Protein AF-A0A3P7FFH8-F1 (afdb_monomer_lite)

Sequence (186 aa):
MMKLKCFRFTYFDLLVVFVIFDLEISLLLNMPTQGLMYWSFIGLLIRVKFLEPYYKVIPLDCYNFLVTNHGIIMIFFFLMPILIGGFVVSMYLGAGIGWTFYPPLSSSLFSESIGVDFLMFSLHLAGASRIFMTNIFSRTSIVLWSYLFTSILLLVTLPVLAAAITMLLFDNKFSSAFFDPLGGGD

Radius of gyration: 20.77 Å; chains: 1; bounding box: 43×62×58 Å

pLDDT: mean 73.49, std 16.93, range [35.59, 92.25]

Organism: Hydatigena taeniaeformis (NCBI:txid6205)

Foldseek 3Di:
DDDDDDDDPDPVVVVVLVVVVVVVVVCVVPPPVVVVVVLVVLVVVLVVCVVDVPDCPDDPQVNLQSQQLSVQCVPCCVVPVPQPVLLVVLSVQGQSQHPPPDQVCNACVNTVTPSSVSVLVSLLVSLPNDDDDDDDPPDPDVVSVVVVVVSVVSVVVSVVSNVVSVVSVCVRPVVDPQCPVVNPHD

Secondary structure (DSSP, 8-state):
----------HHHHHHHHHHHHHHHHHHHHSHHHHHHHHHHHHHHHHHHHH-TTS-SS-HHHHHHHHHHHHHHHHHHHH-----THHHHHHHH---STTTT-HHHHSTTT---HHHHHHHHHHHHHTT--------TT---HHHHHHHHHHHHHHHHHHHHHHHHHHHHHHHHS---SS-GGGT--

InterPro domains:
  IPR000883 Cytochrome c oxidase subunit I [PF00115] (90-183)
  IPR000883 Cytochrome c oxidase subunit I [PTHR10422] (89-186)
  IPR023616 Cytochrome c oxidase-like, subunit I domain [PS50855] (43-186)
  IPR036927 Cytochrome c oxidase-like, subunit I superfamily [G3DSA:1.20.210.10] (34-186)
  IPR036927 Cytochrome c oxidase-like, subunit I superfamily [SSF81442] (38-186)

Structure (mmCIF, N/CA/C/O backbone):
data_AF-A0A3P7FFH8-F1
#
_entry.id   AF-A0A3P7FFH8-F1
#
loop_
_atom_site.group_PDB
_atom_site.id
_atom_site.type_symbol
_atom_site.label_atom_id
_atom_site.label_alt_id
_atom_site.label_comp_id
_atom_site.label_asym_id
_atom_site.label_entity_id
_atom_site.label_seq_id
_atom_site.pdbx_PDB_ins_code
_atom_site.Cartn_x
_atom_site.Cartn_y
_atom_site.Cartn_z
_atom_site.occupancy
_atom_site.B_iso_or_equiv
_atom_site.auth_seq_id
_atom_site.auth_comp_id
_atom_site.auth_asym_id
_atom_site.auth_atom_id
_atom_site.pdbx_PDB_model_num
ATOM 1 N N . MET A 1 1 ? 2.418 -40.537 36.458 1.00 37.38 1 MET A N 1
ATOM 2 C CA . MET A 1 1 ? 2.644 -39.224 37.100 1.00 37.38 1 MET A CA 1
ATOM 3 C C . MET A 1 1 ? 3.587 -38.411 36.213 1.00 37.38 1 MET A C 1
ATOM 5 O O . MET A 1 1 ? 4.791 -38.512 36.358 1.00 37.38 1 MET A O 1
ATOM 9 N N . MET A 1 2 ? 3.048 -37.672 35.239 1.00 36.00 2 MET A N 1
ATOM 10 C CA . MET A 1 2 ? 3.797 -36.741 34.380 1.00 36.00 2 MET A CA 1
ATOM 11 C C . MET A 1 2 ? 2.860 -35.570 34.064 1.00 36.00 2 MET A C 1
ATOM 13 O O . MET A 1 2 ? 1.924 -35.711 33.285 1.00 36.00 2 MET A O 1
ATOM 17 N N . LYS A 1 3 ? 3.052 -34.438 34.750 1.00 39.12 3 LYS A N 1
ATOM 18 C CA . LYS A 1 3 ? 2.374 -33.172 34.444 1.00 39.12 3 LYS A CA 1
ATOM 19 C C . LYS A 1 3 ? 3.246 -32.414 33.445 1.00 39.12 3 LYS A C 1
ATOM 21 O O . LYS A 1 3 ? 4.303 -31.912 33.822 1.00 39.12 3 LYS A O 1
ATOM 26 N N . LEU A 1 4 ? 2.794 -32.327 32.196 1.00 36.25 4 LEU A N 1
ATOM 27 C CA . LEU A 1 4 ? 3.295 -31.353 31.227 1.00 36.25 4 LEU A CA 1
ATOM 28 C C . LEU A 1 4 ? 2.997 -29.944 31.760 1.00 36.25 4 LEU A C 1
ATOM 30 O O . LEU A 1 4 ? 1.842 -29.585 31.992 1.00 36.25 4 LEU A O 1
ATOM 34 N N . LYS A 1 5 ? 4.048 -29.157 32.009 1.00 40.91 5 LYS A N 1
ATOM 35 C CA . LYS A 1 5 ? 3.932 -27.732 32.330 1.00 40.91 5 LYS A CA 1
ATOM 36 C C . LYS A 1 5 ? 3.582 -26.984 31.047 1.00 40.91 5 LYS A C 1
ATOM 38 O O . LYS A 1 5 ? 4.385 -26.922 30.123 1.00 40.91 5 LYS A O 1
ATOM 43 N N . CYS A 1 6 ? 2.377 -26.427 31.034 1.00 37.28 6 CYS A N 1
ATOM 44 C CA . CYS A 1 6 ? 1.922 -25.427 30.081 1.00 37.28 6 CYS A CA 1
ATOM 45 C C . CYS A 1 6 ? 2.937 -24.275 30.014 1.00 37.28 6 CYS A C 1
ATOM 47 O O . CYS A 1 6 ? 3.342 -23.735 31.048 1.00 37.28 6 CYS A O 1
ATOM 49 N N . PHE A 1 7 ? 3.348 -23.941 28.794 1.00 35.72 7 PHE A N 1
ATOM 50 C CA . PHE A 1 7 ? 4.200 -22.807 28.449 1.00 35.72 7 PHE A CA 1
ATOM 51 C C . PHE A 1 7 ? 3.603 -21.531 29.066 1.00 35.72 7 PHE A C 1
ATOM 53 O O . PHE A 1 7 ? 2.458 -21.174 28.790 1.00 35.72 7 PHE A O 1
ATOM 60 N N . ARG A 1 8 ? 4.340 -20.887 29.976 1.00 36.62 8 ARG A N 1
ATOM 61 C CA . ARG A 1 8 ? 3.914 -19.667 30.667 1.00 36.62 8 ARG A CA 1
ATOM 62 C C . ARG A 1 8 ? 4.409 -18.474 29.856 1.00 36.62 8 ARG A C 1
ATOM 64 O O . ARG A 1 8 ? 5.572 -18.114 29.978 1.00 36.62 8 ARG A O 1
ATOM 71 N N . PHE A 1 9 ? 3.527 -17.902 29.037 1.00 40.22 9 PHE A N 1
ATOM 72 C CA . PHE A 1 9 ? 3.703 -16.574 28.437 1.00 40.22 9 PHE A CA 1
ATOM 73 C C . PHE A 1 9 ? 3.970 -15.573 29.575 1.00 40.22 9 PHE A C 1
ATOM 75 O O . PHE A 1 9 ? 3.180 -15.470 30.518 1.00 40.22 9 PHE A O 1
ATOM 82 N N . THR A 1 10 ? 5.138 -14.938 29.575 1.00 40.50 10 THR A N 1
ATOM 83 C CA . THR A 1 10 ? 5.631 -14.128 30.695 1.00 40.50 10 THR A CA 1
ATOM 84 C C . THR A 1 10 ? 5.164 -12.676 30.604 1.00 40.50 10 THR A C 1
ATOM 86 O O . THR A 1 10 ? 5.092 -12.099 29.529 1.00 40.50 10 THR A O 1
ATOM 89 N N . TYR A 1 11 ? 4.913 -12.072 31.770 1.00 41.94 11 TYR A N 1
ATOM 90 C CA . TYR A 1 11 ? 4.481 -10.684 32.040 1.00 41.94 11 TYR A CA 1
ATOM 91 C C . TYR A 1 11 ? 5.197 -9.575 31.231 1.00 41.94 11 TYR A C 1
ATOM 93 O O . TYR A 1 11 ? 4.675 -8.471 31.103 1.00 41.94 11 TYR A O 1
ATOM 101 N N . PHE A 1 12 ? 6.384 -9.864 30.696 1.00 35.59 12 PHE A N 1
ATOM 102 C CA . PHE A 1 12 ? 7.183 -8.960 29.871 1.00 35.59 12 PHE A CA 1
ATOM 103 C C . PHE A 1 12 ? 6.541 -8.700 28.496 1.00 35.59 12 PHE A C 1
ATOM 105 O O . PHE A 1 12 ? 6.508 -7.557 28.051 1.00 35.59 12 PHE A O 1
ATOM 112 N N . ASP A 1 13 ? 5.928 -9.719 27.883 1.00 42.47 13 ASP A N 1
ATOM 113 C CA . ASP A 1 13 ? 5.238 -9.583 26.592 1.00 42.47 13 ASP A CA 1
ATOM 114 C C . ASP A 1 13 ? 3.951 -8.754 26.734 1.00 42.47 13 ASP A C 1
ATOM 116 O O . ASP A 1 13 ? 3.614 -7.957 25.862 1.00 42.47 13 ASP A O 1
ATOM 120 N N . LEU A 1 14 ? 3.262 -8.865 27.879 1.00 44.00 14 LEU A N 1
ATOM 121 C CA . LEU A 1 14 ? 2.088 -8.042 28.186 1.00 44.00 14 LEU A CA 1
ATOM 122 C C . LEU A 1 14 ? 2.448 -6.576 28.453 1.00 44.00 14 LEU A C 1
ATOM 124 O O . LEU A 1 14 ? 1.686 -5.701 28.061 1.00 44.00 14 LEU A O 1
ATOM 128 N N . LEU A 1 15 ? 3.580 -6.293 29.108 1.00 42.34 15 LEU A N 1
ATOM 129 C CA . LEU A 1 15 ? 4.018 -4.921 29.387 1.00 42.34 15 LEU A CA 1
ATOM 130 C C . LEU A 1 15 ? 4.412 -4.190 28.097 1.00 42.34 15 LEU A C 1
ATOM 132 O O . LEU A 1 15 ? 4.075 -3.024 27.933 1.00 42.34 15 LEU A O 1
ATOM 136 N N . VAL A 1 16 ? 5.075 -4.880 27.164 1.00 47.72 16 VAL A N 1
ATOM 137 C CA . VAL A 1 16 ? 5.414 -4.324 25.845 1.00 47.72 16 VAL A CA 1
ATOM 138 C C . VAL A 1 16 ? 4.143 -4.026 25.051 1.00 47.72 16 VAL A C 1
ATOM 140 O O . VAL A 1 16 ? 4.005 -2.927 24.528 1.00 47.72 16 VAL A O 1
ATOM 143 N N . VAL A 1 17 ? 3.171 -4.943 25.033 1.00 48.34 17 VAL A N 1
ATOM 144 C CA . VAL A 1 17 ? 1.875 -4.711 24.373 1.00 48.34 17 VAL A CA 1
ATOM 145 C C . VAL A 1 17 ? 1.088 -3.579 25.048 1.00 48.34 17 VAL A C 1
ATOM 147 O O . VAL A 1 17 ? 0.508 -2.761 24.347 1.00 48.34 17 VAL A O 1
ATOM 150 N N . PHE A 1 18 ? 1.109 -3.472 26.380 1.00 38.06 18 PHE A N 1
ATOM 151 C CA . PHE A 1 18 ? 0.411 -2.420 27.130 1.00 38.06 18 PHE A CA 1
ATOM 152 C C . PHE A 1 18 ? 1.046 -1.032 26.927 1.00 38.06 18 PHE A C 1
ATOM 154 O O . PHE A 1 18 ? 0.338 -0.070 26.654 1.00 38.06 18 PHE A O 1
ATOM 161 N N . VAL A 1 19 ? 2.381 -0.933 26.956 1.00 47.22 19 VAL A N 1
ATOM 162 C CA . VAL A 1 19 ? 3.117 0.314 26.669 1.00 47.22 19 VAL A CA 1
ATOM 163 C C . VAL A 1 19 ? 2.941 0.742 25.207 1.00 47.22 19 VAL A C 1
ATOM 165 O O . VAL A 1 19 ? 2.822 1.933 24.933 1.00 47.22 19 VAL A O 1
ATOM 168 N N . ILE A 1 20 ? 2.877 -0.209 24.267 1.00 50.41 20 ILE A N 1
ATOM 169 C CA . ILE A 1 20 ? 2.574 0.067 22.854 1.00 50.41 20 ILE A CA 1
ATOM 170 C C . ILE A 1 20 ? 1.132 0.572 22.692 1.00 50.41 20 ILE A C 1
ATOM 172 O O . ILE A 1 20 ? 0.917 1.529 21.953 1.00 50.41 20 ILE A O 1
ATOM 176 N N . PHE A 1 21 ? 0.167 -0.003 23.416 1.00 46.78 21 PHE A N 1
ATOM 177 C CA . PHE A 1 21 ? -1.245 0.394 23.367 1.00 46.78 21 PHE A CA 1
ATOM 178 C C . PHE A 1 21 ? -1.494 1.788 23.980 1.00 46.78 21 PHE A C 1
ATOM 180 O O . PHE A 1 21 ? -2.255 2.585 23.434 1.00 46.78 21 PHE A O 1
ATOM 187 N N . ASP A 1 22 ? -0.810 2.138 25.075 1.00 44.16 22 ASP A N 1
ATOM 188 C CA . ASP A 1 22 ? -0.899 3.476 25.688 1.00 44.16 22 ASP A CA 1
ATOM 189 C C . ASP A 1 22 ? -0.235 4.570 24.822 1.00 44.16 22 ASP A C 1
ATOM 191 O O . ASP A 1 22 ? -0.716 5.711 24.747 1.00 44.16 22 ASP A O 1
ATOM 195 N N . LEU A 1 23 ? 0.844 4.228 24.106 1.00 50.22 23 LEU A N 1
ATOM 196 C CA . LEU A 1 23 ? 1.459 5.103 23.102 1.00 50.22 23 LEU A CA 1
ATOM 197 C C . LEU A 1 23 ? 0.542 5.284 21.872 1.00 50.22 23 LEU A C 1
ATOM 199 O O . LEU A 1 23 ? 0.500 6.366 21.287 1.00 50.22 23 LEU A O 1
ATOM 203 N N . GLU A 1 24 ? -0.238 4.256 21.519 1.00 58.06 24 GLU A N 1
ATOM 204 C CA . GLU A 1 24 ? -1.244 4.273 20.447 1.00 58.06 24 GLU A CA 1
ATOM 205 C C . GLU A 1 24 ? -2.351 5.306 20.723 1.00 58.06 24 GLU A C 1
ATOM 207 O O . GLU A 1 24 ? -2.642 6.146 19.873 1.00 58.06 24 GLU A O 1
ATOM 212 N N . ILE A 1 25 ? -2.915 5.314 21.938 1.00 50.25 25 ILE A N 1
ATOM 213 C CA . ILE A 1 25 ? -4.002 6.228 22.342 1.00 50.25 25 ILE A CA 1
ATOM 214 C C . ILE A 1 25 ? -3.536 7.692 22.384 1.00 50.25 25 ILE A C 1
ATOM 216 O O . ILE A 1 25 ? -4.260 8.597 21.963 1.00 50.25 25 ILE A O 1
ATOM 220 N N . SER A 1 26 ? -2.322 7.945 22.877 1.00 54.56 26 SER A N 1
ATOM 221 C CA . SER A 1 26 ? -1.786 9.304 23.039 1.00 54.56 26 SER A CA 1
ATOM 222 C C . SER A 1 26 ? -1.371 9.958 21.708 1.00 54.56 26 SER A C 1
ATOM 224 O O . SER A 1 26 ? -1.572 11.163 21.531 1.00 54.56 26 SER A O 1
ATOM 226 N N . LEU A 1 27 ? -0.886 9.177 20.734 1.00 55.28 27 LEU A N 1
ATOM 227 C CA . LEU A 1 27 ? -0.661 9.624 19.350 1.00 55.28 27 LEU A CA 1
ATOM 228 C C . LEU A 1 27 ? -1.976 9.818 18.575 1.00 55.28 27 LEU A C 1
ATOM 230 O O . LEU A 1 27 ? -2.126 10.804 17.848 1.00 55.28 27 LEU A O 1
ATOM 234 N N . LEU A 1 28 ? -2.955 8.929 18.769 1.00 56.47 28 LEU A N 1
ATOM 235 C CA . LEU A 1 28 ? -4.252 8.967 18.085 1.00 56.47 28 LEU A CA 1
ATOM 236 C C . LEU A 1 28 ? -5.150 10.133 18.533 1.00 56.47 28 LEU A C 1
ATOM 238 O O . LEU A 1 28 ? -6.032 10.540 17.783 1.00 56.47 28 LEU A O 1
ATOM 242 N N . LEU A 1 29 ? -4.921 10.709 19.717 1.00 57.94 29 LEU A N 1
ATOM 243 C CA . LEU A 1 29 ? -5.661 11.884 20.197 1.00 57.94 29 LEU A CA 1
ATOM 244 C C . LEU A 1 29 ? -5.153 13.217 19.615 1.00 57.94 29 LEU A C 1
ATOM 246 O O . LEU A 1 29 ? -5.948 14.138 19.448 1.00 57.94 29 LEU A O 1
ATOM 250 N N . ASN A 1 30 ? -3.865 13.326 19.265 1.00 56.75 30 ASN A N 1
ATOM 251 C CA . ASN A 1 30 ? -3.251 14.593 18.828 1.00 56.75 30 ASN A CA 1
ATOM 252 C C . ASN A 1 30 ? -2.949 14.676 17.322 1.00 56.75 30 ASN A C 1
ATOM 254 O O . ASN A 1 30 ? -2.846 15.776 16.783 1.00 56.75 30 ASN A O 1
ATOM 258 N N . MET A 1 31 ? -2.820 13.545 16.623 1.00 58.78 31 MET A N 1
ATOM 259 C CA . MET A 1 31 ? -2.473 13.521 15.196 1.00 58.78 31 MET A CA 1
ATOM 260 C C . MET A 1 31 ? -3.617 13.468 14.166 1.00 58.78 31 MET A C 1
ATOM 262 O O . MET A 1 31 ? -3.337 13.781 13.004 1.00 58.78 31 MET A O 1
ATOM 266 N N . PRO A 1 32 ? -4.885 13.118 14.477 1.00 56.81 32 PRO A N 1
ATOM 267 C CA . PRO A 1 32 ? -5.853 12.872 13.419 1.00 56.81 32 PRO A CA 1
ATOM 268 C C . PRO A 1 32 ? -6.221 14.171 12.709 1.00 56.81 32 PRO A C 1
ATOM 270 O O . PRO A 1 32 ? -6.256 14.184 11.489 1.00 56.81 32 PRO A O 1
ATOM 273 N N . THR A 1 33 ? -6.415 15.284 13.420 1.00 61.84 33 THR A N 1
ATOM 274 C CA . THR A 1 33 ? -6.867 16.550 12.815 1.00 61.84 33 THR A CA 1
ATOM 275 C C . THR A 1 33 ? -5.811 17.194 11.915 1.00 61.84 33 THR A C 1
ATOM 277 O O . THR A 1 33 ? -6.139 17.654 10.821 1.00 61.84 33 THR A O 1
ATOM 280 N N . GLN A 1 34 ? -4.538 17.181 12.323 1.00 63.34 34 GLN A N 1
ATOM 281 C CA . GLN A 1 34 ? -3.437 17.708 11.508 1.00 63.34 34 GLN A CA 1
ATOM 282 C C . GLN A 1 34 ? -3.083 16.771 10.343 1.00 63.34 34 GLN A C 1
ATOM 284 O O . GLN A 1 34 ? -2.881 17.242 9.222 1.00 63.34 34 GLN A O 1
ATOM 289 N N . GLY A 1 35 ? -3.089 15.453 10.579 1.00 66.38 35 GLY A N 1
ATOM 290 C CA . GLY A 1 35 ? -2.908 14.448 9.533 1.00 66.38 35 GLY A CA 1
ATOM 291 C C . GLY A 1 35 ? -4.005 14.535 8.473 1.00 66.38 35 GLY A C 1
ATOM 292 O O . GLY A 1 35 ? -3.702 14.715 7.298 1.00 66.38 35 GLY A O 1
ATOM 293 N N . LEU A 1 36 ? -5.282 14.505 8.879 1.00 71.44 36 LEU A N 1
ATOM 294 C CA . LEU A 1 36 ? -6.463 14.581 8.000 1.00 71.44 36 LEU A CA 1
ATOM 295 C C . LEU A 1 36 ? -6.424 15.770 7.038 1.00 71.44 36 LEU A C 1
ATOM 297 O O . LEU A 1 36 ? -6.796 15.630 5.868 1.00 71.44 36 LEU A O 1
ATOM 301 N N . MET A 1 37 ? -5.951 16.924 7.508 1.00 76.00 37 MET A N 1
ATOM 302 C CA . MET A 1 37 ? -5.808 18.115 6.673 1.00 76.00 37 MET A CA 1
ATOM 303 C C . MET A 1 37 ? -4.725 17.931 5.600 1.00 76.00 37 MET A C 1
ATOM 305 O O . MET A 1 37 ? -4.966 18.227 4.429 1.00 76.00 37 MET A O 1
ATOM 309 N N . TYR A 1 38 ? -3.566 17.379 5.967 1.00 76.56 38 TYR A N 1
ATOM 310 C CA . TYR A 1 38 ? -2.483 17.082 5.027 1.00 76.56 38 TYR A CA 1
ATOM 311 C C . TYR A 1 38 ? -2.877 15.995 4.005 1.00 76.56 38 TYR A C 1
ATOM 313 O O . TYR A 1 38 ? -2.593 16.121 2.814 1.00 76.56 38 TYR A O 1
ATOM 321 N N . TRP A 1 39 ? -3.627 14.970 4.424 1.00 75.06 39 TRP A N 1
ATOM 322 C CA . TRP A 1 39 ? -4.124 13.904 3.540 1.00 75.06 39 TRP A CA 1
ATOM 323 C C . TRP A 1 39 ? -5.113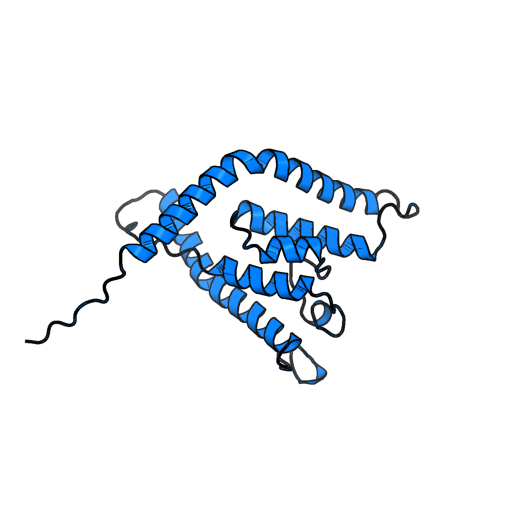 14.419 2.498 1.00 75.06 39 TRP A C 1
ATOM 325 O O . TRP A 1 39 ? -5.024 14.079 1.314 1.00 75.06 39 TRP A O 1
ATOM 335 N N . SER A 1 40 ? -6.043 15.267 2.941 1.00 80.25 40 SER A N 1
ATOM 336 C CA . SER A 1 40 ? -7.032 15.894 2.067 1.00 80.25 40 SER A CA 1
ATOM 337 C C . SER A 1 40 ? -6.354 16.805 1.045 1.00 80.25 40 SER A C 1
ATOM 339 O O . SER A 1 40 ? -6.755 16.833 -0.117 1.00 80.25 40 SER A O 1
ATOM 341 N N . PHE A 1 41 ? -5.275 17.486 1.444 1.00 86.06 41 PHE A N 1
ATOM 342 C CA . PHE A 1 41 ? -4.465 18.300 0.543 1.00 86.06 41 PHE A CA 1
ATOM 343 C C . PHE A 1 41 ? -3.786 17.463 -0.553 1.00 86.06 41 PHE A C 1
ATOM 345 O O . PHE A 1 41 ? -3.865 17.825 -1.725 1.00 86.06 41 PHE A O 1
ATOM 352 N N . ILE A 1 42 ? -3.209 16.301 -0.219 1.00 87.38 42 ILE A N 1
ATOM 353 C CA . ILE A 1 42 ? -2.640 15.383 -1.225 1.00 87.38 42 ILE A CA 1
ATOM 354 C C . ILE A 1 42 ? -3.724 14.885 -2.195 1.00 87.38 42 ILE A C 1
ATOM 356 O O . ILE A 1 42 ? -3.514 14.875 -3.408 1.00 87.38 42 ILE A O 1
ATOM 360 N N . GLY A 1 43 ? -4.905 14.520 -1.687 1.00 89.06 43 GLY A N 1
ATOM 361 C CA . GLY A 1 43 ? -6.033 14.110 -2.529 1.00 89.06 43 GLY A CA 1
ATOM 362 C C . GLY A 1 43 ? -6.495 15.213 -3.492 1.00 89.06 43 GLY A C 1
ATOM 363 O O . GLY A 1 43 ? -6.818 14.935 -4.648 1.00 89.06 43 GLY A O 1
ATOM 364 N N . LEU A 1 44 ? -6.483 16.476 -3.050 1.00 88.00 44 LEU A N 1
ATOM 365 C CA . LEU A 1 44 ? -6.780 17.630 -3.902 1.00 88.00 44 LEU A CA 1
ATOM 366 C C . LEU A 1 44 ? -5.700 17.853 -4.964 1.00 88.00 44 LEU A C 1
ATOM 368 O O . LEU A 1 44 ? -6.043 18.060 -6.124 1.00 88.00 44 LEU A O 1
ATOM 372 N N . LEU A 1 45 ? -4.417 17.743 -4.609 1.00 88.12 45 LEU A N 1
ATOM 373 C CA . LEU A 1 45 ? -3.308 17.855 -5.563 1.00 88.12 45 LEU A CA 1
ATOM 374 C C . LEU A 1 45 ? -3.415 16.826 -6.699 1.00 88.12 45 LEU A C 1
ATOM 376 O O . LEU A 1 45 ? -3.234 17.175 -7.866 1.00 88.12 45 LEU A O 1
ATOM 380 N N . ILE A 1 46 ? -3.775 15.580 -6.373 1.00 89.50 46 ILE A N 1
ATOM 381 C CA . ILE A 1 46 ? -4.015 14.528 -7.371 1.00 89.50 46 ILE A CA 1
ATOM 382 C C . ILE A 1 46 ? -5.156 14.933 -8.313 1.00 89.50 46 ILE A C 1
ATOM 384 O O . ILE A 1 46 ? -5.033 14.780 -9.523 1.00 89.50 46 ILE A O 1
ATOM 388 N N . ARG A 1 47 ? -6.253 15.497 -7.791 1.00 88.75 47 ARG A N 1
ATOM 389 C CA . ARG A 1 47 ? -7.398 15.932 -8.611 1.00 88.75 47 ARG A CA 1
ATOM 390 C C . ARG A 1 47 ? -7.074 17.131 -9.495 1.00 88.75 47 ARG A C 1
ATOM 392 O O . ARG A 1 47 ? -7.504 17.157 -10.643 1.00 88.75 47 ARG A O 1
ATOM 399 N N . VAL A 1 48 ? -6.287 18.086 -9.001 1.00 87.19 48 VAL A N 1
ATOM 400 C CA . VAL A 1 48 ? -5.867 19.270 -9.768 1.00 87.19 48 VAL A CA 1
ATOM 401 C C . VAL A 1 48 ? -5.098 18.874 -11.031 1.00 87.19 48 VAL A C 1
ATOM 403 O O . VAL A 1 48 ? -5.291 19.496 -12.072 1.00 87.19 48 VAL A O 1
ATOM 406 N N . LYS A 1 49 ? -4.322 17.780 -10.997 1.00 83.62 49 LYS A N 1
ATOM 407 C CA . LYS A 1 49 ? -3.648 17.237 -12.189 1.00 83.62 49 LYS A CA 1
ATOM 408 C C . LYS A 1 49 ? -4.612 16.892 -13.335 1.00 83.62 49 LYS A C 1
ATOM 410 O O . LYS A 1 49 ? -4.210 16.971 -14.492 1.00 83.62 49 LYS A O 1
ATOM 415 N N . PHE A 1 50 ? -5.853 16.515 -13.023 1.00 84.38 50 PHE A N 1
ATOM 416 C CA . PHE A 1 50 ? -6.875 16.143 -14.007 1.00 84.38 50 PHE A CA 1
ATOM 417 C C . PHE A 1 50 ? -7.793 17.299 -14.419 1.00 84.38 50 PHE A C 1
ATOM 419 O O . PHE A 1 50 ? -8.537 17.147 -15.383 1.00 84.38 50 PHE A O 1
ATOM 426 N N . LEU A 1 51 ? -7.762 18.434 -13.711 1.00 85.69 51 LEU A N 1
ATOM 427 C CA . LEU A 1 51 ? -8.600 19.590 -14.042 1.00 85.69 51 LEU A CA 1
ATOM 428 C C . LEU A 1 51 ? -8.105 20.312 -15.299 1.00 85.69 51 LEU A C 1
ATOM 430 O O . LEU A 1 51 ? -8.915 20.750 -16.110 1.00 85.69 51 LEU A O 1
ATOM 434 N N . GLU A 1 52 ? -6.787 20.403 -15.486 1.00 79.31 52 GLU A N 1
ATOM 435 C CA . GLU A 1 52 ? -6.189 21.118 -16.615 1.00 79.31 52 GLU A CA 1
ATOM 436 C C . GLU A 1 52 ? -5.022 20.314 -17.214 1.00 79.31 52 GLU A C 1
ATOM 438 O O . GLU A 1 52 ? -3.910 20.345 -16.682 1.00 79.31 52 GLU A O 1
ATOM 443 N N . PRO A 1 53 ? -5.221 19.603 -18.342 1.00 71.25 53 PRO A N 1
ATOM 444 C CA . PRO A 1 53 ? -4.192 18.727 -18.914 1.00 71.25 53 PRO A CA 1
ATOM 445 C C . PRO A 1 53 ? -2.979 19.489 -19.472 1.00 71.25 53 PRO A C 1
ATOM 447 O O . PRO A 1 53 ? -1.915 18.902 -19.664 1.00 71.25 53 PRO A O 1
ATOM 450 N N . TYR A 1 54 ? -3.128 20.791 -19.732 1.00 70.75 54 TYR A N 1
ATOM 451 C CA . TYR A 1 54 ? -2.101 21.624 -20.359 1.00 70.75 54 TYR A CA 1
ATOM 452 C C . TYR A 1 54 ? -1.105 22.225 -19.364 1.00 70.75 54 TYR A C 1
ATOM 454 O O . TYR A 1 54 ? 0.048 22.458 -19.729 1.00 70.75 54 TYR A O 1
ATOM 462 N N . TYR A 1 55 ? -1.508 22.457 -18.111 1.00 72.81 55 TYR A N 1
ATOM 463 C CA . TYR A 1 55 ? -0.625 23.039 -17.106 1.00 72.81 55 TYR A CA 1
ATOM 464 C C . TYR A 1 55 ? 0.011 21.937 -16.252 1.00 72.81 55 TYR A C 1
ATOM 466 O O . TYR A 1 55 ? -0.646 21.174 -15.542 1.00 72.81 55 TYR A O 1
ATOM 474 N N . LYS A 1 56 ? 1.339 21.821 -16.327 1.00 75.12 56 LYS A N 1
ATOM 475 C CA . LYS A 1 56 ? 2.102 20.772 -15.638 1.00 75.12 56 LYS A CA 1
ATOM 476 C C . LYS A 1 56 ? 2.341 21.148 -14.166 1.00 75.12 56 LYS A C 1
ATOM 478 O O . LYS A 1 56 ? 3.486 21.319 -13.770 1.00 75.12 56 LYS A O 1
ATOM 483 N N . VAL A 1 57 ? 1.271 21.241 -13.358 1.00 84.38 57 VAL A N 1
ATOM 484 C CA . VAL A 1 57 ? 1.350 21.529 -11.902 1.00 84.38 57 VAL A CA 1
ATOM 485 C C . VAL A 1 57 ? 2.279 20.540 -11.194 1.00 84.38 57 VAL A C 1
ATOM 487 O O . VAL A 1 57 ? 3.104 20.926 -10.374 1.00 84.38 57 VAL A O 1
ATOM 490 N N . ILE A 1 58 ? 2.142 19.252 -11.524 1.00 86.81 58 ILE A N 1
ATOM 491 C CA . ILE A 1 58 ? 2.896 18.154 -10.912 1.00 86.81 58 ILE A CA 1
ATOM 492 C C . ILE A 1 58 ? 3.618 17.379 -12.027 1.00 86.81 58 ILE A C 1
ATOM 494 O O . ILE A 1 58 ? 2.964 16.989 -13.014 1.00 86.81 58 ILE A O 1
ATOM 498 N N . PRO A 1 59 ? 4.944 17.155 -11.917 1.00 86.88 59 PRO A N 1
ATOM 499 C CA . PRO A 1 59 ? 5.680 16.298 -12.842 1.00 86.88 59 PRO A CA 1
ATOM 500 C C . PRO A 1 59 ? 5.250 14.833 -12.686 1.00 86.88 59 PRO A C 1
ATOM 502 O O . PRO A 1 59 ? 4.797 14.420 -11.620 1.00 86.88 59 PRO A O 1
ATOM 505 N N . LEU A 1 60 ? 5.382 14.044 -13.755 1.00 83.44 60 LEU A N 1
ATOM 506 C CA . LEU A 1 60 ? 4.923 12.650 -13.771 1.00 83.44 60 LEU A CA 1
ATOM 507 C C . LEU A 1 60 ? 5.640 11.798 -12.711 1.00 83.44 60 LEU A C 1
ATOM 509 O O . LEU A 1 60 ? 4.998 10.995 -12.043 1.00 83.44 60 LEU A O 1
ATOM 513 N N . ASP A 1 61 ? 6.926 12.067 -12.490 1.00 80.94 61 ASP A N 1
ATOM 514 C CA . ASP A 1 61 ? 7.750 11.352 -11.514 1.00 80.94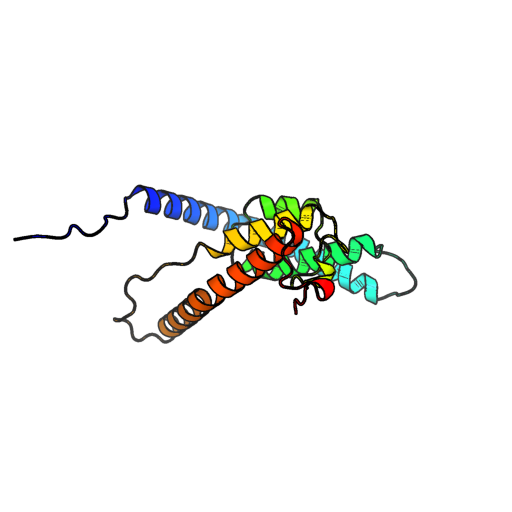 61 ASP A CA 1
ATOM 515 C C . ASP A 1 61 ? 7.203 11.528 -10.089 1.00 80.94 61 ASP A C 1
ATOM 517 O O . ASP A 1 61 ? 7.067 10.566 -9.345 1.00 80.94 61 ASP A O 1
ATOM 521 N N . CYS A 1 62 ? 6.779 12.746 -9.725 1.00 87.00 62 CYS A N 1
ATOM 522 C CA . CYS A 1 62 ? 6.203 13.040 -8.408 1.00 87.00 62 CYS A CA 1
ATOM 523 C C . CYS A 1 62 ? 4.766 12.519 -8.252 1.00 87.00 62 CYS A C 1
ATOM 525 O O . CYS A 1 62 ? 4.350 12.138 -7.157 1.00 87.00 62 CYS A O 1
ATOM 527 N N . TYR A 1 63 ? 4.004 12.476 -9.345 1.00 89.25 63 TYR A N 1
ATOM 528 C CA . TYR A 1 63 ? 2.598 12.083 -9.317 1.00 89.25 63 TYR A CA 1
ATOM 529 C C . TYR A 1 63 ? 2.406 10.655 -8.785 1.00 89.25 63 TYR A C 1
ATOM 531 O O . TYR A 1 63 ? 1.572 10.429 -7.906 1.00 89.25 63 TYR A O 1
ATOM 539 N N . ASN A 1 64 ? 3.225 9.707 -9.245 1.00 89.69 64 ASN A N 1
ATOM 540 C CA . ASN A 1 64 ? 3.132 8.316 -8.802 1.00 89.69 64 ASN A CA 1
ATOM 541 C C . ASN A 1 64 ? 3.476 8.161 -7.312 1.00 89.69 64 ASN A C 1
ATOM 543 O O . ASN A 1 64 ? 2.807 7.407 -6.598 1.00 89.69 64 ASN A O 1
ATOM 547 N N . PHE A 1 65 ? 4.458 8.918 -6.807 1.00 89.44 65 PHE A N 1
ATOM 548 C CA . PHE A 1 65 ? 4.776 8.950 -5.376 1.00 89.44 65 PHE A CA 1
ATOM 549 C C . PHE A 1 65 ? 3.608 9.494 -4.546 1.00 89.44 65 PHE A C 1
ATOM 551 O O . PHE A 1 65 ? 3.256 8.896 -3.531 1.00 89.44 65 PHE A O 1
ATOM 558 N N . LEU A 1 66 ? 2.956 10.572 -4.997 1.00 90.12 66 LEU A N 1
ATOM 559 C CA . LEU A 1 66 ? 1.799 11.155 -4.309 1.00 90.12 66 LEU A CA 1
ATOM 560 C C . LEU A 1 66 ? 0.612 10.191 -4.246 1.00 90.12 66 LEU A C 1
ATOM 562 O O . LEU A 1 66 ? 0.010 10.049 -3.185 1.00 90.12 66 LEU A O 1
ATOM 566 N N . VAL A 1 67 ? 0.292 9.503 -5.346 1.00 90.38 67 VAL A N 1
ATOM 567 C CA . VAL A 1 67 ? -0.800 8.514 -5.384 1.00 90.38 67 VAL A CA 1
ATOM 568 C C . VAL A 1 67 ? -0.504 7.329 -4.467 1.00 90.38 67 VAL A C 1
ATOM 570 O O . VAL A 1 67 ? -1.379 6.890 -3.720 1.00 90.38 67 VAL A O 1
ATOM 573 N N . THR A 1 68 ? 0.737 6.840 -4.490 1.00 89.44 68 THR A N 1
ATOM 574 C CA . THR A 1 68 ? 1.188 5.733 -3.636 1.00 89.44 68 THR A CA 1
ATOM 575 C C . THR A 1 68 ? 1.078 6.114 -2.162 1.00 89.44 68 THR A C 1
ATOM 577 O O . THR A 1 68 ? 0.406 5.428 -1.397 1.00 89.44 68 THR A O 1
ATOM 580 N N . ASN A 1 69 ? 1.643 7.261 -1.776 1.00 87.56 69 ASN A N 1
ATOM 581 C CA . ASN A 1 69 ? 1.569 7.765 -0.408 1.00 87.56 69 ASN A CA 1
ATOM 582 C C . ASN A 1 69 ? 0.114 8.000 0.021 1.00 87.56 69 ASN A C 1
ATOM 584 O O . ASN A 1 69 ? -0.276 7.566 1.100 1.00 87.56 69 ASN A O 1
ATOM 588 N N . HIS A 1 70 ? -0.719 8.608 -0.830 1.00 87.94 70 HIS A N 1
ATOM 589 C CA . HIS A 1 70 ? -2.133 8.839 -0.530 1.00 87.94 70 HIS A CA 1
ATOM 590 C C . HIS A 1 70 ? -2.886 7.534 -0.250 1.00 87.94 70 HIS A C 1
ATOM 592 O O . HIS A 1 70 ? -3.534 7.418 0.786 1.00 87.94 70 HIS A O 1
ATOM 598 N N . GLY A 1 71 ? -2.781 6.538 -1.135 1.00 86.25 71 GLY A N 1
ATOM 599 C CA . GLY A 1 71 ? -3.494 5.268 -0.976 1.00 86.25 71 GLY A CA 1
ATOM 600 C C . GLY A 1 71 ? -3.059 4.504 0.272 1.00 86.25 71 GLY A C 1
ATOM 601 O O . GLY A 1 71 ? -3.892 4.037 1.046 1.00 86.25 71 GLY A O 1
ATOM 602 N N . ILE A 1 72 ? -1.751 4.429 0.507 1.00 84.12 72 ILE A N 1
ATOM 603 C CA . ILE A 1 72 ? -1.202 3.666 1.625 1.00 84.12 72 ILE A CA 1
ATOM 604 C C . ILE A 1 72 ? -1.540 4.347 2.955 1.00 84.12 72 ILE A C 1
ATOM 606 O O . ILE A 1 72 ? -1.951 3.685 3.903 1.00 84.12 72 ILE A O 1
ATOM 610 N N . ILE A 1 73 ? -1.466 5.671 3.028 1.00 80.62 73 ILE A N 1
ATOM 611 C CA . ILE A 1 73 ? -1.868 6.399 4.230 1.00 80.62 73 ILE A CA 1
ATOM 612 C C . ILE A 1 73 ? -3.364 6.240 4.501 1.00 80.62 73 ILE A C 1
ATOM 614 O O . ILE A 1 73 ? -3.741 5.967 5.635 1.00 80.62 73 ILE A O 1
ATOM 618 N N . MET A 1 74 ? -4.225 6.356 3.488 1.00 80.12 74 MET A N 1
ATOM 619 C CA . MET A 1 74 ? -5.674 6.212 3.681 1.00 80.12 74 MET A CA 1
ATOM 620 C C . MET A 1 74 ? -6.070 4.825 4.207 1.00 80.12 74 MET A C 1
ATOM 622 O O . MET A 1 74 ? -7.076 4.705 4.899 1.00 80.12 74 MET A O 1
ATOM 626 N N . ILE A 1 75 ? -5.288 3.784 3.917 1.00 79.00 75 ILE A N 1
ATOM 627 C CA . ILE A 1 75 ? -5.548 2.424 4.404 1.00 79.00 75 ILE A CA 1
ATOM 628 C C . ILE A 1 75 ? -4.891 2.205 5.774 1.00 79.00 75 ILE A C 1
ATOM 630 O O . ILE A 1 75 ? -5.549 1.782 6.723 1.00 79.00 75 ILE A O 1
ATOM 634 N N . PHE A 1 76 ? -3.603 2.517 5.912 1.00 72.31 76 PHE A N 1
ATOM 635 C CA . PHE A 1 76 ? -2.826 2.136 7.092 1.00 72.31 76 PHE A CA 1
ATOM 636 C C . PHE A 1 76 ? -2.899 3.142 8.241 1.00 72.31 76 PHE A C 1
ATOM 638 O O . PHE A 1 76 ? -2.858 2.715 9.388 1.00 72.31 76 PHE A O 1
ATOM 645 N N . PHE A 1 77 ? -3.117 4.437 7.988 1.00 64.06 77 PHE A N 1
ATOM 646 C CA . PHE A 1 77 ? -3.257 5.440 9.055 1.00 64.06 77 PHE A CA 1
ATOM 647 C C . PHE A 1 77 ? -4.515 5.221 9.910 1.00 64.06 77 PHE A C 1
ATOM 649 O O . PHE A 1 77 ? -4.502 5.490 11.108 1.00 64.06 77 PHE A O 1
ATOM 656 N N . PHE A 1 78 ? -5.594 4.703 9.311 1.00 55.81 78 PHE A N 1
ATOM 657 C CA . PHE A 1 78 ? -6.848 4.414 10.020 1.00 55.81 78 PHE A CA 1
ATOM 658 C C . PHE A 1 78 ? -6.906 3.004 10.602 1.00 55.81 78 PHE A C 1
ATOM 660 O O . PHE A 1 78 ? -7.578 2.789 11.609 1.00 55.81 78 PHE A O 1
ATOM 667 N N . LEU A 1 79 ? -6.232 2.037 9.973 1.00 56.84 79 LEU A N 1
ATOM 668 C CA . LEU A 1 79 ? -6.211 0.668 10.472 1.00 56.84 79 LEU A CA 1
ATOM 669 C C . LEU A 1 79 ? -5.152 0.485 11.558 1.00 56.84 79 LEU A C 1
ATOM 671 O O . LEU A 1 79 ? -5.443 -0.169 12.552 1.00 56.84 79 LEU A O 1
ATOM 675 N N . MET A 1 80 ? -3.940 1.018 11.396 1.00 62.78 80 MET A N 1
ATOM 676 C CA . MET A 1 80 ? -2.798 0.739 12.275 1.00 62.78 80 MET A CA 1
ATOM 677 C C . MET A 1 80 ? -1.949 2.001 12.471 1.00 62.78 80 MET A C 1
ATOM 679 O O . MET A 1 80 ? -0.980 2.201 11.741 1.00 62.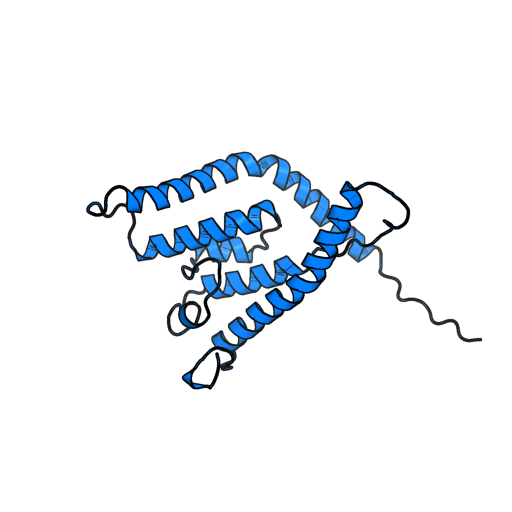78 80 MET A O 1
ATOM 683 N N . PRO A 1 81 ? -2.261 2.848 13.469 1.00 52.66 81 PRO A N 1
ATOM 684 C CA . PRO A 1 81 ? -1.549 4.112 13.694 1.00 52.66 81 PRO A CA 1
ATOM 685 C C . PRO A 1 81 ? -0.059 3.929 14.040 1.00 52.66 81 PRO A C 1
ATOM 687 O O . PRO A 1 81 ? 0.702 4.896 14.036 1.00 52.66 81 PRO A O 1
ATOM 690 N N . ILE A 1 82 ? 0.388 2.694 14.288 1.00 54.34 82 ILE A N 1
ATOM 691 C CA . ILE A 1 82 ? 1.804 2.349 14.402 1.00 54.34 82 ILE A CA 1
ATOM 692 C C . ILE A 1 82 ? 2.396 2.221 12.996 1.00 54.34 82 ILE A C 1
ATOM 694 O O . ILE A 1 82 ? 2.527 1.139 12.423 1.00 54.34 82 ILE A O 1
ATOM 698 N N . LEU A 1 83 ? 2.808 3.361 12.456 1.00 54.56 83 LEU A N 1
ATOM 699 C CA . LEU A 1 83 ? 3.776 3.409 11.374 1.00 54.56 83 LEU A CA 1
ATOM 700 C C . LEU A 1 83 ? 5.156 3.123 11.975 1.00 54.56 83 LEU A C 1
ATOM 702 O O . LEU A 1 83 ? 5.818 4.007 12.515 1.00 54.56 83 LEU A O 1
ATOM 706 N N . ILE A 1 84 ? 5.581 1.861 11.910 1.00 56.31 84 ILE A N 1
ATOM 707 C CA . ILE A 1 84 ? 6.968 1.470 12.191 1.00 56.31 84 ILE A CA 1
ATOM 708 C C . ILE A 1 84 ? 7.865 2.334 11.302 1.00 56.31 84 ILE A C 1
ATOM 710 O O . ILE A 1 84 ? 7.555 2.522 10.127 1.00 56.31 84 ILE A O 1
ATOM 714 N N . GLY A 1 85 ? 8.951 2.883 11.856 1.00 62.31 85 GLY A N 1
ATOM 715 C CA . GLY A 1 85 ? 9.757 3.950 11.242 1.00 62.31 85 GLY A CA 1
ATOM 716 C C . GLY A 1 85 ? 10.152 3.754 9.769 1.00 62.31 85 GLY A C 1
ATOM 717 O O . GLY A 1 85 ? 10.364 4.742 9.071 1.00 62.31 85 GLY A O 1
ATOM 718 N N . GLY A 1 86 ? 10.165 2.521 9.253 1.00 69.50 86 GLY A N 1
ATOM 719 C CA . GLY A 1 86 ? 10.357 2.245 7.827 1.00 69.50 86 GLY A CA 1
ATOM 720 C C . GLY A 1 86 ? 9.278 2.838 6.903 1.00 69.50 86 GLY A C 1
ATOM 721 O O . GLY A 1 86 ? 9.579 3.157 5.757 1.00 69.50 86 GLY A O 1
ATOM 722 N N . PHE A 1 87 ? 8.054 3.083 7.378 1.00 76.88 87 PHE A N 1
ATOM 723 C CA . PHE A 1 87 ? 7.005 3.701 6.563 1.00 76.88 87 PHE A CA 1
ATOM 724 C C . PHE A 1 87 ? 7.277 5.179 6.291 1.00 76.88 87 PHE A C 1
ATOM 726 O O . PHE A 1 87 ? 7.144 5.649 5.165 1.00 76.88 87 PHE A O 1
ATOM 733 N N . VAL A 1 88 ? 7.709 5.908 7.322 1.00 78.50 88 VAL A N 1
ATOM 734 C CA . VAL A 1 88 ? 8.104 7.317 7.198 1.00 78.50 88 VAL A CA 1
ATOM 735 C C . VAL A 1 88 ? 9.311 7.437 6.268 1.00 78.50 88 VAL A C 1
ATOM 737 O O . VAL A 1 88 ? 9.352 8.319 5.413 1.00 78.50 88 VAL A O 1
ATOM 740 N N . VAL A 1 89 ? 10.258 6.500 6.379 1.00 81.81 89 VAL A N 1
ATOM 741 C CA . VAL A 1 89 ? 11.413 6.407 5.479 1.00 81.81 89 VAL A CA 1
ATOM 742 C C . VAL A 1 89 ? 10.969 6.135 4.038 1.00 81.81 89 VAL A C 1
ATOM 744 O O . VAL A 1 89 ? 11.439 6.808 3.124 1.00 81.81 89 VAL A O 1
ATOM 747 N N . SER A 1 90 ? 10.021 5.222 3.820 1.00 86.06 90 SER A N 1
ATOM 748 C CA . SER A 1 90 ? 9.459 4.948 2.493 1.00 86.06 90 SER A CA 1
ATOM 749 C C . SER A 1 90 ? 8.743 6.162 1.896 1.00 86.06 90 SER A C 1
ATOM 751 O O . SER A 1 90 ? 8.943 6.476 0.726 1.00 86.06 90 SER A O 1
ATOM 753 N N . MET A 1 91 ? 7.970 6.901 2.694 1.00 82.25 91 MET A N 1
ATOM 754 C CA . MET A 1 91 ? 7.302 8.121 2.235 1.00 82.25 91 MET A CA 1
ATOM 755 C C . MET A 1 91 ? 8.288 9.218 1.832 1.00 82.25 91 MET A C 1
ATOM 757 O O . MET A 1 91 ? 8.029 9.938 0.869 1.00 82.25 91 MET A O 1
ATOM 761 N N . TYR A 1 92 ? 9.395 9.348 2.569 1.00 83.88 92 TYR A N 1
ATOM 762 C CA . TYR A 1 92 ? 10.442 10.323 2.274 1.00 83.88 92 TYR A CA 1
ATOM 763 C C . TYR A 1 92 ? 11.250 9.941 1.028 1.00 83.88 92 TYR A C 1
ATOM 765 O O . TYR A 1 92 ? 11.549 10.798 0.201 1.00 83.88 92 TYR A O 1
ATOM 773 N N . LEU A 1 93 ? 11.585 8.656 0.880 1.00 85.88 93 LEU A N 1
ATOM 774 C CA . LEU A 1 93 ? 12.398 8.150 -0.232 1.00 85.88 93 LEU A CA 1
ATOM 775 C C . LEU A 1 93 ? 11.577 7.843 -1.494 1.00 85.88 93 LEU A C 1
ATOM 777 O O . LEU A 1 93 ? 12.148 7.758 -2.575 1.00 85.88 93 LEU A O 1
ATOM 781 N N . GLY A 1 94 ? 10.254 7.723 -1.365 1.00 84.44 94 GLY A N 1
ATOM 782 C CA . GLY A 1 94 ? 9.294 7.536 -2.448 1.00 84.44 94 GLY A CA 1
ATOM 783 C C . GLY A 1 94 ? 9.325 6.137 -3.069 1.00 84.44 94 GLY A C 1
ATOM 784 O O . GLY A 1 94 ? 10.309 5.734 -3.681 1.00 84.44 94 GLY A O 1
ATOM 785 N N . ALA A 1 95 ? 8.214 5.397 -2.986 1.00 85.88 95 ALA A N 1
ATOM 786 C CA . ALA A 1 95 ? 8.066 4.104 -3.667 1.00 85.88 95 ALA A CA 1
ATOM 787 C C . ALA A 1 95 ? 7.535 4.237 -5.108 1.00 85.88 95 ALA A C 1
ATOM 789 O O . ALA A 1 95 ? 8.150 3.744 -6.042 1.00 85.88 95 ALA A O 1
ATOM 790 N N . GLY A 1 96 ? 6.421 4.949 -5.317 1.00 86.75 96 GLY A N 1
ATOM 791 C CA . GLY A 1 96 ? 5.960 5.332 -6.664 1.00 86.75 96 GLY A CA 1
ATOM 792 C C . GLY A 1 96 ? 5.371 4.198 -7.513 1.00 86.75 96 GLY A C 1
ATOM 793 O O . GLY A 1 96 ? 5.148 4.386 -8.704 1.00 86.75 96 GLY A O 1
ATOM 794 N N . ILE A 1 97 ? 5.087 3.049 -6.904 1.00 89.00 97 ILE A N 1
ATOM 795 C CA . ILE A 1 97 ? 4.588 1.824 -7.558 1.00 89.00 97 ILE A CA 1
ATOM 796 C C . ILE A 1 97 ? 3.078 1.590 -7.366 1.00 89.00 97 ILE A C 1
ATOM 798 O O . ILE A 1 97 ? 2.522 0.613 -7.860 1.00 89.00 97 ILE A O 1
ATOM 802 N N . GLY A 1 98 ? 2.397 2.479 -6.638 1.00 88.12 98 GLY A N 1
ATOM 803 C CA . GLY A 1 98 ? 1.008 2.311 -6.217 1.00 88.12 98 GLY A CA 1
ATOM 804 C C . GLY A 1 98 ? 0.862 1.533 -4.905 1.00 88.12 98 GLY A C 1
ATOM 805 O O . GLY A 1 98 ? 1.823 1.024 -4.336 1.00 88.12 98 GLY A O 1
ATOM 806 N N . TRP A 1 99 ? -0.370 1.464 -4.398 1.00 86.75 99 TRP A N 1
ATOM 807 C CA . TRP A 1 99 ? -0.690 0.830 -3.111 1.00 86.75 99 TRP A CA 1
ATOM 808 C C . TRP A 1 99 ? -0.911 -0.691 -3.202 1.00 86.75 99 TRP A C 1
ATOM 810 O O . TRP A 1 99 ? -1.050 -1.341 -2.172 1.00 86.75 99 TRP A O 1
ATOM 820 N N . THR A 1 100 ? -0.960 -1.258 -4.412 1.00 87.56 100 THR A N 1
ATOM 821 C CA . THR A 1 100 ? -1.245 -2.684 -4.662 1.00 87.56 100 THR A CA 1
ATOM 822 C C . THR A 1 100 ? -0.009 -3.529 -4.968 1.00 87.56 100 THR A C 1
ATOM 824 O O . THR A 1 100 ? -0.163 -4.730 -5.143 1.00 87.56 100 THR A O 1
ATOM 827 N N . PHE A 1 101 ? 1.190 -2.935 -5.034 1.00 87.44 101 PHE A N 1
ATOM 828 C CA . PHE A 1 101 ? 2.462 -3.655 -5.232 1.00 87.44 101 PHE A CA 1
ATOM 829 C C . PHE A 1 101 ? 2.443 -4.608 -6.434 1.00 87.44 101 PHE A C 1
ATOM 831 O O . PHE A 1 101 ? 2.681 -5.804 -6.297 1.00 87.44 101 PHE A O 1
ATOM 838 N N . TYR A 1 102 ? 2.098 -4.087 -7.615 1.00 89.75 102 TYR A N 1
ATOM 839 C CA . TYR A 1 102 ? 2.000 -4.924 -8.809 1.00 89.75 102 TYR A CA 1
ATOM 840 C C . TYR A 1 102 ? 3.393 -5.447 -9.230 1.00 89.75 102 TYR A C 1
ATOM 842 O O . TYR A 1 102 ? 4.249 -4.608 -9.536 1.00 89.75 102 TYR A O 1
ATOM 850 N N . PRO A 1 103 ? 3.627 -6.780 -9.288 1.00 87.00 103 PRO A N 1
ATOM 851 C CA . PRO A 1 103 ? 4.974 -7.357 -9.295 1.00 87.00 103 PRO A CA 1
ATOM 852 C C . PRO A 1 103 ? 5.916 -6.857 -10.396 1.00 87.00 103 PRO A C 1
ATOM 854 O O . PRO A 1 103 ? 7.027 -6.450 -10.052 1.00 87.00 103 PRO A O 1
ATOM 857 N N . PRO A 1 104 ? 5.504 -6.757 -11.678 1.00 85.94 104 PRO A N 1
ATOM 858 C CA . PRO A 1 104 ? 6.374 -6.215 -12.718 1.00 85.94 104 PRO A CA 1
ATOM 859 C C . PRO A 1 104 ? 6.820 -4.779 -12.427 1.00 85.94 104 PRO A C 1
ATOM 861 O O . PRO A 1 104 ? 7.989 -4.457 -12.600 1.00 85.94 104 PRO A O 1
ATOM 864 N N . LEU A 1 105 ? 5.925 -3.918 -11.928 1.00 86.88 105 LEU A N 1
ATOM 865 C CA . LEU A 1 105 ? 6.247 -2.511 -11.672 1.00 86.88 105 LEU A CA 1
ATOM 866 C C . LEU A 1 105 ? 7.080 -2.320 -10.400 1.00 86.88 105 LEU A C 1
ATOM 868 O O . LEU A 1 105 ? 7.893 -1.408 -10.348 1.00 86.88 105 LEU A O 1
ATOM 872 N N . SER A 1 106 ? 6.876 -3.172 -9.395 1.00 87.81 106 SER A N 1
ATOM 873 C CA . SER A 1 106 ? 7.654 -3.186 -8.151 1.00 87.81 106 SER A CA 1
ATOM 874 C C . SER A 1 106 ? 8.959 -3.973 -8.239 1.00 87.81 106 SER A C 1
ATOM 876 O O . SER A 1 106 ? 9.672 -4.075 -7.239 1.00 87.81 106 SER A O 1
ATOM 878 N N . SER A 1 107 ? 9.244 -4.577 -9.393 1.00 86.19 107 SER A N 1
ATOM 879 C CA . SER A 1 107 ? 10.497 -5.283 -9.613 1.00 86.19 107 SER A CA 1
ATOM 880 C C . SER A 1 107 ? 11.662 -4.295 -9.704 1.00 86.19 107 SER A C 1
ATOM 882 O O . SER A 1 107 ? 11.506 -3.154 -10.158 1.00 86.19 107 SER A O 1
ATOM 884 N N . SER A 1 108 ? 12.855 -4.747 -9.325 1.00 82.44 108 SER A N 1
ATOM 885 C CA . SER A 1 108 ? 14.095 -3.968 -9.418 1.00 82.44 108 SER A CA 1
ATOM 886 C C . SER A 1 108 ? 14.416 -3.490 -10.841 1.00 82.44 108 SER A C 1
ATOM 888 O O . SER A 1 108 ? 15.161 -2.532 -10.995 1.00 82.44 108 SER A O 1
ATOM 890 N N . LEU A 1 109 ? 13.818 -4.092 -11.875 1.00 83.00 109 LEU A N 1
ATOM 891 C CA . LEU A 1 109 ? 13.984 -3.686 -13.274 1.00 83.00 109 LEU A CA 1
ATOM 892 C C . LEU A 1 109 ? 13.271 -2.368 -13.615 1.00 83.00 109 LEU A C 1
ATOM 894 O O . LEU A 1 109 ? 13.727 -1.637 -14.493 1.00 83.00 109 LEU A O 1
ATOM 898 N N . PHE A 1 110 ? 12.144 -2.075 -12.959 1.00 82.25 110 PHE A N 1
ATOM 899 C CA . PHE A 1 110 ? 11.301 -0.912 -13.271 1.00 82.25 110 PHE A CA 1
ATOM 900 C C . PHE A 1 110 ? 11.288 0.139 -12.157 1.00 82.25 110 PHE A C 1
ATOM 902 O O . PHE A 1 110 ? 11.121 1.326 -12.447 1.00 82.25 110 PHE A O 1
ATOM 909 N N . SER A 1 111 ? 11.494 -0.260 -10.898 1.00 81.00 111 SER A N 1
ATOM 910 C CA . SER A 1 111 ? 11.602 0.662 -9.767 1.00 81.00 111 SER A CA 1
ATOM 911 C C . SER A 1 111 ? 12.759 0.277 -8.842 1.00 81.00 111 SER A C 1
ATOM 913 O O . SER A 1 111 ? 12.626 -0.593 -7.985 1.00 81.00 111 SER A O 1
ATOM 915 N N . GLU A 1 112 ? 13.890 0.973 -8.962 1.00 75.94 112 GLU A N 1
ATOM 916 C CA . GLU A 1 112 ? 15.067 0.771 -8.098 1.00 75.94 112 GLU A CA 1
ATOM 917 C C . GLU A 1 112 ? 15.010 1.574 -6.785 1.00 75.94 112 GLU A C 1
ATOM 919 O O . GLU A 1 112 ? 16.013 1.702 -6.077 1.00 75.94 112 GLU A O 1
ATOM 924 N N . SER A 1 113 ? 13.868 2.178 -6.440 1.00 84.06 113 SER A N 1
ATOM 925 C CA . SER A 1 113 ? 13.840 3.046 -5.268 1.00 84.06 113 SER A CA 1
ATOM 926 C C . SER A 1 113 ? 13.949 2.226 -3.980 1.00 84.06 113 SER A C 1
ATOM 928 O O . SER A 1 113 ? 13.146 1.342 -3.684 1.00 84.06 113 SER A O 1
ATOM 930 N N . ILE A 1 114 ? 14.927 2.590 -3.150 1.00 86.56 114 ILE A N 1
ATOM 931 C CA . ILE A 1 114 ? 15.098 2.052 -1.793 1.00 86.56 114 ILE A CA 1
ATOM 932 C C . ILE A 1 114 ? 13.809 2.211 -0.955 1.00 86.56 114 ILE A C 1
ATOM 934 O O . ILE A 1 114 ? 13.555 1.458 -0.016 1.00 86.56 114 ILE A O 1
ATOM 938 N N . GLY A 1 115 ? 12.963 3.187 -1.315 1.00 88.00 115 GLY A N 1
ATOM 939 C CA . GLY A 1 115 ? 11.665 3.426 -0.700 1.00 88.00 115 GLY A CA 1
ATOM 940 C C . GLY A 1 115 ? 10.688 2.260 -0.860 1.00 88.00 115 GLY A C 1
ATOM 941 O O . GLY A 1 115 ? 9.909 2.036 0.065 1.00 88.00 115 GLY A O 1
ATOM 942 N N . VAL A 1 116 ? 10.738 1.499 -1.963 1.00 89.38 116 VAL A N 1
ATOM 943 C CA . VAL A 1 116 ? 9.896 0.304 -2.183 1.00 89.38 116 VAL A CA 1
ATOM 944 C C . VAL A 1 116 ? 10.234 -0.794 -1.172 1.00 89.38 116 VAL A C 1
ATOM 946 O O . VAL A 1 116 ? 9.332 -1.355 -0.548 1.00 89.38 116 VAL A O 1
ATOM 949 N N . ASP A 1 117 ? 11.522 -1.035 -0.924 1.00 88.44 117 ASP A N 1
ATOM 950 C CA . ASP A 1 117 ? 11.993 -2.054 0.024 1.00 88.44 117 ASP A CA 1
ATOM 951 C C . ASP A 1 117 ? 11.576 -1.740 1.464 1.00 88.44 117 ASP A C 1
ATOM 953 O O . ASP A 1 117 ? 11.035 -2.594 2.173 1.00 88.44 117 ASP A O 1
ATOM 957 N N . PHE A 1 118 ? 11.773 -0.486 1.887 1.00 87.69 118 PHE A N 1
ATOM 958 C CA . PHE A 1 118 ? 11.321 -0.025 3.200 1.00 87.69 118 PHE A CA 1
ATOM 959 C C . PHE A 1 118 ? 9.804 -0.114 3.346 1.00 87.69 118 PHE A C 1
ATOM 961 O O . PHE A 1 118 ? 9.314 -0.398 4.442 1.00 87.69 118 PHE A O 1
ATOM 968 N N . LEU A 1 119 ? 9.061 0.082 2.255 1.00 86.69 119 LEU A N 1
ATOM 969 C CA . LEU A 1 119 ? 7.614 -0.070 2.257 1.00 86.69 119 LEU A CA 1
ATOM 970 C C . LEU A 1 119 ? 7.213 -1.522 2.517 1.00 86.69 119 LEU A C 1
ATOM 972 O O . LEU A 1 119 ? 6.489 -1.793 3.476 1.00 86.69 119 LEU A O 1
ATOM 976 N N . MET A 1 120 ? 7.727 -2.453 1.711 1.00 87.75 120 MET A N 1
ATOM 977 C CA . MET A 1 120 ? 7.423 -3.881 1.826 1.00 87.75 120 MET A CA 1
ATOM 978 C C . MET A 1 120 ? 7.768 -4.418 3.221 1.00 87.75 120 MET A C 1
ATOM 980 O O . MET A 1 120 ? 6.950 -5.089 3.852 1.00 87.75 120 MET A O 1
ATOM 984 N N . PHE A 1 121 ? 8.935 -4.052 3.758 1.00 84.19 121 PHE A N 1
ATOM 985 C CA . PHE A 1 121 ? 9.352 -4.466 5.099 1.00 84.19 121 PHE A CA 1
ATOM 986 C C . PHE A 1 121 ? 8.445 -3.907 6.209 1.00 84.19 121 PHE A C 1
ATOM 988 O O . PHE A 1 121 ? 8.078 -4.623 7.144 1.00 84.19 121 PHE A O 1
ATOM 995 N N . SER A 1 122 ? 8.031 -2.642 6.094 1.00 82.69 122 SER A N 1
ATOM 996 C CA . SER A 1 122 ? 7.157 -1.998 7.085 1.00 82.69 122 SER A CA 1
ATOM 997 C C . SER A 1 122 ? 5.751 -2.593 7.093 1.00 82.69 122 SER A C 1
ATOM 999 O O . SER A 1 122 ? 5.156 -2.759 8.157 1.00 82.69 122 SER A O 1
ATOM 1001 N N . LEU A 1 123 ? 5.236 -2.953 5.916 1.00 80.62 123 LEU A N 1
ATOM 1002 C CA . LEU A 1 123 ? 3.930 -3.586 5.749 1.00 80.62 123 LEU A CA 1
ATOM 1003 C C . LEU A 1 123 ? 3.894 -4.990 6.369 1.00 80.62 123 LEU A C 1
ATOM 1005 O O . LEU A 1 123 ? 2.917 -5.368 7.013 1.00 80.62 123 LEU A O 1
ATOM 1009 N N . HIS A 1 124 ? 4.987 -5.741 6.216 1.00 78.31 124 HIS A N 1
ATOM 1010 C CA . HIS A 1 124 ? 5.135 -7.071 6.797 1.00 78.31 124 HIS A CA 1
ATOM 1011 C C . HIS A 1 124 ? 5.115 -7.025 8.333 1.00 78.31 124 HIS A C 1
ATOM 1013 O O . HIS A 1 124 ? 4.417 -7.808 8.975 1.00 78.31 124 HIS A O 1
ATOM 1019 N N . LEU A 1 125 ? 5.820 -6.057 8.931 1.00 73.44 125 LEU A N 1
ATOM 1020 C CA . LEU A 1 125 ? 5.841 -5.864 10.383 1.00 73.44 125 LEU A CA 1
ATOM 1021 C C . LEU A 1 125 ? 4.521 -5.311 10.942 1.00 73.44 125 LEU A C 1
ATOM 1023 O O . LEU A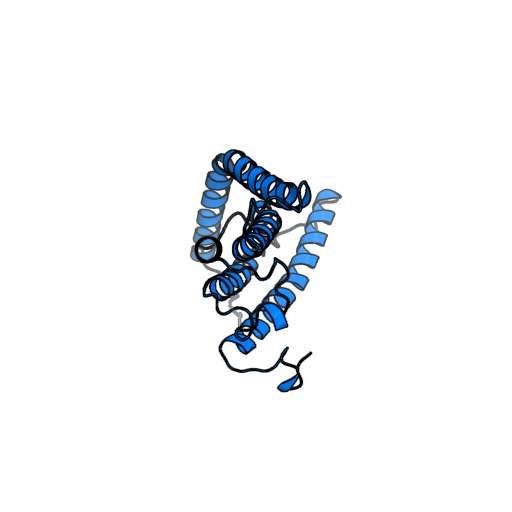 1 125 ? 4.165 -5.628 12.078 1.00 73.44 125 LEU A O 1
ATOM 1027 N N . ALA A 1 126 ? 3.771 -4.531 10.156 1.00 71.50 126 ALA A N 1
ATOM 1028 C CA . ALA A 1 126 ? 2.445 -4.069 10.555 1.00 71.50 126 ALA A CA 1
ATOM 1029 C C . ALA A 1 126 ? 1.477 -5.249 10.778 1.00 71.50 126 ALA A C 1
ATOM 1031 O O . ALA A 1 126 ? 0.660 -5.205 11.685 1.00 71.50 126 ALA A O 1
ATOM 1032 N N . GLY A 1 127 ? 1.592 -6.359 10.043 1.00 63.03 127 GLY A N 1
ATOM 1033 C CA . GLY A 1 127 ? 0.657 -7.489 10.149 1.00 63.03 127 GLY A CA 1
ATOM 1034 C C . GLY A 1 127 ? 0.660 -8.273 11.476 1.00 63.03 127 GLY A C 1
ATOM 1035 O O . GLY A 1 127 ? -0.247 -9.073 11.698 1.00 63.03 127 GLY A O 1
ATOM 1036 N N . ALA A 1 128 ? 1.633 -8.069 12.373 1.00 59.69 128 ALA A N 1
ATOM 1037 C CA . ALA A 1 128 ? 1.847 -8.944 13.534 1.00 59.69 128 ALA A CA 1
ATOM 1038 C C . ALA A 1 128 ? 0.993 -8.631 14.788 1.00 59.69 128 ALA A C 1
ATOM 1040 O O . ALA A 1 128 ? 1.011 -9.410 15.740 1.00 59.69 128 ALA A O 1
ATOM 1041 N N . SER A 1 129 ? 0.247 -7.519 14.843 1.00 54.25 129 SER A N 1
ATOM 1042 C CA . SER A 1 129 ? -0.243 -6.978 16.129 1.00 54.25 129 SER A CA 1
ATOM 1043 C C . SER A 1 129 ? -1.655 -7.385 16.587 1.00 54.25 129 SER A C 1
ATOM 1045 O O . SER A 1 129 ? -2.142 -6.855 17.584 1.00 54.25 129 SER A O 1
ATOM 1047 N N . ARG A 1 130 ? -2.351 -8.322 15.926 1.00 51.22 130 ARG A N 1
ATOM 1048 C CA . ARG A 1 130 ? -3.775 -8.597 16.231 1.00 51.22 130 ARG A CA 1
ATOM 1049 C C . ARG A 1 130 ? -4.059 -10.033 16.644 1.00 51.22 130 ARG A C 1
ATOM 1051 O O . ARG A 1 130 ? -4.590 -10.821 15.868 1.00 51.22 130 ARG A O 1
ATOM 1058 N N . ILE A 1 131 ? -3.781 -10.352 17.906 1.00 52.53 131 ILE A N 1
ATOM 1059 C CA . ILE A 1 131 ? -4.266 -11.583 18.541 1.00 52.53 131 ILE A CA 1
ATOM 1060 C C . ILE A 1 131 ? -4.828 -11.229 19.921 1.00 52.53 131 ILE A C 1
ATOM 1062 O O . ILE A 1 131 ? -4.115 -11.248 20.919 1.00 52.53 131 ILE A O 1
ATOM 1066 N N . PHE A 1 132 ? -6.123 -10.912 19.989 1.00 50.06 132 PHE A N 1
ATOM 1067 C CA . PHE A 1 132 ? -6.855 -10.833 21.256 1.00 50.06 132 PHE A CA 1
ATOM 1068 C C . PHE A 1 132 ? -8.074 -11.754 21.190 1.00 50.06 132 PHE A C 1
ATOM 1070 O O . PHE A 1 132 ? -9.172 -11.365 20.808 1.00 50.06 132 PHE A O 1
ATOM 1077 N N . MET A 1 133 ? -7.853 -13.022 21.534 1.00 56.56 133 MET A N 1
ATOM 1078 C CA . MET A 1 133 ? -8.911 -14.011 21.729 1.00 56.56 133 MET A CA 1
ATOM 1079 C C . MET A 1 133 ? -9.007 -14.329 23.215 1.00 56.56 133 MET A C 1
ATOM 1081 O O . MET A 1 133 ? -8.449 -15.320 23.680 1.00 56.56 133 MET A O 1
ATOM 1085 N N . THR A 1 134 ? -9.716 -13.499 23.979 1.00 48.19 134 THR A N 1
ATOM 1086 C CA . THR A 1 134 ? -10.112 -13.874 25.340 1.00 48.19 134 THR A CA 1
ATOM 1087 C C . THR A 1 134 ? -11.595 -13.567 25.586 1.00 48.19 134 THR A C 1
ATOM 1089 O O . THR A 1 134 ? -11.997 -12.452 25.887 1.00 48.19 134 THR A O 1
ATOM 1092 N N . ASN A 1 135 ? -12.402 -14.635 25.489 1.00 49.31 135 ASN A N 1
ATOM 1093 C CA . ASN A 1 135 ? -13.753 -14.815 26.052 1.00 49.31 135 ASN A CA 1
ATOM 1094 C C . ASN A 1 135 ? -14.951 -14.054 25.440 1.00 49.31 135 ASN A C 1
ATOM 1096 O O . ASN A 1 135 ? -15.535 -13.189 26.086 1.00 49.31 135 ASN A O 1
ATOM 1100 N N . ILE A 1 136 ? -15.432 -14.482 24.262 1.00 51.72 136 ILE A N 1
ATOM 1101 C CA . ILE A 1 136 ? -16.687 -13.959 23.660 1.00 51.72 136 ILE A CA 1
ATOM 1102 C C . ILE A 1 136 ? -17.850 -14.976 23.660 1.00 51.72 136 ILE A C 1
ATOM 1104 O O . ILE A 1 136 ? -18.999 -14.596 23.447 1.00 51.72 136 ILE A O 1
ATOM 1108 N N . PHE A 1 137 ? -17.626 -16.247 24.015 1.00 54.34 137 PHE A N 1
ATOM 1109 C CA . PHE A 1 137 ? -18.685 -17.277 24.004 1.00 54.34 137 PHE A CA 1
ATOM 1110 C C . PHE A 1 137 ? -19.864 -17.033 24.974 1.00 54.34 137 PHE A C 1
ATOM 1112 O O . PHE A 1 137 ? -20.805 -17.820 24.988 1.00 54.34 137 PHE A O 1
ATOM 1119 N N . SER A 1 138 ? -19.859 -15.957 25.769 1.00 53.28 138 SER A N 1
ATOM 1120 C CA . SER A 1 138 ? -20.887 -15.675 26.780 1.00 53.28 138 SER A CA 1
ATOM 1121 C C . SER A 1 138 ? -21.770 -14.445 26.522 1.00 53.28 138 SER A C 1
ATOM 1123 O O . SER A 1 138 ? -22.551 -14.082 27.403 1.00 53.28 138 SER A O 1
ATOM 1125 N N . ARG A 1 139 ? -21.696 -13.771 25.361 1.00 50.22 139 ARG A N 1
ATOM 1126 C CA . ARG A 1 139 ? -22.476 -12.537 25.121 1.00 50.22 139 ARG A CA 1
ATOM 1127 C C . ARG A 1 139 ? -23.201 -12.537 23.768 1.00 50.22 139 ARG A C 1
ATOM 1129 O O . ARG A 1 139 ? -22.588 -12.587 22.711 1.00 50.22 139 ARG A O 1
ATOM 1136 N N . THR A 1 140 ? -24.527 -12.418 23.822 1.00 64.81 140 THR A N 1
ATOM 1137 C CA . THR A 1 140 ? -25.484 -12.466 22.699 1.00 64.81 140 THR A CA 1
ATOM 1138 C C . THR A 1 140 ? -25.667 -11.124 21.972 1.00 64.81 140 THR A C 1
ATOM 1140 O O . THR A 1 140 ? -26.765 -10.825 21.505 1.00 64.81 140 THR A O 1
ATOM 1143 N N . SER A 1 141 ? -24.650 -10.258 21.910 1.00 75.94 141 SER A N 1
ATOM 1144 C CA . SER A 1 141 ? -24.769 -8.981 21.189 1.00 75.94 141 SER A CA 1
ATOM 1145 C C . SER A 1 141 ? -24.269 -9.110 19.747 1.00 75.94 141 SER A C 1
ATOM 1147 O O . SER A 1 141 ? -23.220 -9.698 19.484 1.00 75.94 141 SER A O 1
ATOM 1149 N N . ILE A 1 142 ? -25.009 -8.528 18.796 1.00 75.44 142 ILE A N 1
ATOM 1150 C CA . ILE A 1 142 ? -24.658 -8.528 17.362 1.00 75.44 142 ILE A CA 1
ATOM 1151 C C . ILE A 1 142 ? -23.309 -7.845 17.089 1.00 75.44 142 ILE A C 1
ATOM 1153 O O . ILE A 1 142 ? -22.570 -8.222 16.183 1.00 75.44 142 ILE A O 1
ATOM 1157 N N . VAL A 1 143 ? -22.952 -6.876 17.933 1.00 74.38 143 VAL A N 1
ATOM 1158 C CA . VAL A 1 143 ? -21.684 -6.150 17.866 1.00 74.38 143 VAL A CA 1
ATOM 1159 C C . VAL A 1 143 ? -20.504 -7.095 18.119 1.00 74.38 143 VAL A C 1
ATOM 1161 O O . VAL A 1 143 ? -19.555 -7.101 17.342 1.00 74.38 143 VAL A O 1
ATOM 1164 N N . LEU A 1 144 ? -20.575 -7.974 19.124 1.00 66.62 144 LEU A N 1
ATOM 1165 C CA . LEU A 1 144 ? -19.504 -8.943 19.385 1.00 66.62 144 LEU A CA 1
ATOM 1166 C C . LEU A 1 144 ? -19.373 -9.992 18.274 1.00 66.62 144 LEU A C 1
ATOM 1168 O O . LEU A 1 144 ? -18.260 -10.405 17.959 1.00 66.62 144 LEU A O 1
ATOM 1172 N N . TRP A 1 145 ? -20.481 -10.360 17.627 1.00 72.25 145 TRP A N 1
ATOM 1173 C CA . TRP A 1 145 ? -20.456 -11.206 16.432 1.00 72.25 145 TRP A CA 1
ATOM 1174 C C . TRP A 1 145 ? -19.738 -10.541 15.253 1.00 72.25 145 TRP A C 1
ATOM 1176 O O . TRP A 1 145 ? -18.938 -11.200 14.590 1.00 72.25 145 TRP A O 1
ATOM 1186 N N . SER A 1 146 ? -19.955 -9.241 15.019 1.00 74.62 146 SER A N 1
ATOM 1187 C CA . SER A 1 146 ? -19.210 -8.514 13.981 1.00 74.62 146 SER A CA 1
ATOM 1188 C C . SER A 1 146 ? -17.706 -8.466 14.266 1.00 74.62 146 SER A C 1
ATOM 1190 O O . SER A 1 146 ? -16.918 -8.700 13.353 1.00 74.62 146 SER A O 1
ATOM 1192 N N . TYR A 1 147 ? -17.299 -8.269 15.526 1.00 72.62 147 TYR A N 1
ATOM 1193 C CA . TYR A 1 147 ? -15.884 -8.291 15.916 1.00 72.62 147 TYR A CA 1
ATOM 1194 C C . TYR A 1 147 ? -15.256 -9.685 15.803 1.00 72.62 147 TYR A C 1
ATOM 1196 O O . TYR A 1 147 ? -14.100 -9.810 15.400 1.00 72.62 147 TYR A O 1
ATOM 1204 N N . LEU A 1 148 ? -16.006 -10.745 16.122 1.00 72.00 148 LEU A N 1
ATOM 1205 C CA . LEU A 1 148 ? -15.548 -12.123 15.943 1.00 72.00 148 LEU A CA 1
ATOM 1206 C C . LEU A 1 148 ? -15.321 -12.425 14.459 1.00 72.00 148 LEU A C 1
ATOM 1208 O O . LEU A 1 148 ? -14.273 -12.955 14.095 1.00 72.00 148 LEU A O 1
ATOM 1212 N N . PHE A 1 149 ? -16.273 -12.052 13.601 1.00 78.75 149 PHE A N 1
ATOM 1213 C CA . PHE A 1 149 ? -16.166 -12.280 12.162 1.00 78.75 149 PHE A CA 1
ATOM 1214 C C . PHE A 1 149 ? -14.970 -11.535 11.557 1.00 78.75 149 PHE A C 1
ATOM 1216 O O . PHE A 1 149 ? -14.150 -12.148 10.877 1.00 78.75 149 PHE A O 1
ATOM 1223 N N . THR A 1 150 ? -14.805 -10.242 11.857 1.00 80.56 150 THR A N 1
ATOM 1224 C CA . THR A 1 150 ? -13.662 -9.463 11.351 1.00 80.56 150 THR A CA 1
ATOM 1225 C C . THR A 1 150 ? -12.324 -9.991 11.862 1.00 80.56 150 THR A C 1
ATOM 1227 O O . T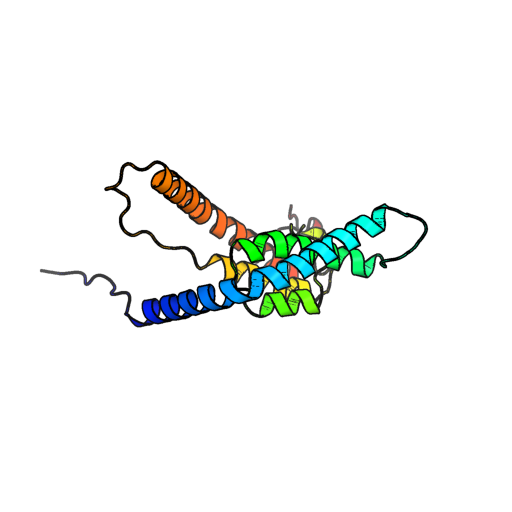HR A 1 150 ? -11.355 -10.007 11.107 1.00 80.56 150 THR A O 1
ATOM 1230 N N . SER A 1 151 ? -12.266 -10.497 13.096 1.00 67.94 151 SER A N 1
ATOM 1231 C CA . SER A 1 151 ? -11.051 -11.116 13.638 1.00 67.94 151 SER A CA 1
ATOM 1232 C C . SER A 1 151 ? -10.682 -12.413 12.912 1.00 67.94 151 SER A C 1
ATOM 1234 O O . SER A 1 151 ? -9.505 -12.631 12.634 1.00 67.94 151 SER A O 1
ATOM 1236 N N . ILE A 1 152 ? -11.662 -13.255 12.556 1.00 80.62 152 ILE A N 1
ATOM 1237 C CA . ILE A 1 152 ? -11.419 -14.471 11.759 1.00 80.62 152 ILE A CA 1
ATOM 1238 C C . ILE A 1 152 ? -10.914 -14.105 10.359 1.00 80.62 152 ILE A C 1
ATOM 1240 O O . ILE A 1 152 ? -9.943 -14.701 9.894 1.00 80.62 152 ILE A O 1
ATOM 1244 N N . LEU A 1 153 ? -11.534 -13.114 9.705 1.00 81.50 153 LEU A N 1
ATOM 1245 C CA . LEU A 1 153 ? -11.102 -12.648 8.384 1.00 81.50 153 LEU A CA 1
ATOM 1246 C C . LEU A 1 153 ? -9.654 -12.159 8.430 1.00 81.50 153 LEU A C 1
ATOM 1248 O O . LEU A 1 153 ? -8.833 -12.643 7.659 1.00 81.50 153 LEU A O 1
ATOM 1252 N N . LEU A 1 154 ? -9.323 -11.276 9.374 1.00 77.94 154 LEU A N 1
ATOM 1253 C CA . LEU A 1 154 ? -7.967 -10.745 9.512 1.00 77.94 154 LEU A CA 1
ATOM 1254 C C . LEU A 1 154 ? -6.938 -11.842 9.807 1.00 77.94 154 LEU A C 1
ATOM 1256 O O . LEU A 1 154 ? -5.857 -11.832 9.223 1.00 77.94 154 LEU A O 1
ATOM 1260 N N . LEU A 1 155 ? -7.274 -12.813 10.661 1.00 78.12 155 LEU A N 1
ATOM 1261 C CA . LEU A 1 155 ? -6.374 -13.919 10.994 1.00 78.12 155 LEU A CA 1
ATOM 1262 C C . LEU A 1 155 ? -6.030 -14.778 9.772 1.00 78.12 155 LEU A C 1
ATOM 1264 O O . LEU A 1 155 ? -4.895 -15.228 9.655 1.00 78.12 155 LEU A O 1
ATOM 1268 N N . VAL A 1 156 ? -6.980 -14.990 8.857 1.00 85.19 156 VAL A N 1
ATOM 1269 C CA . VAL A 1 156 ? -6.747 -15.762 7.626 1.00 85.19 156 VAL A CA 1
ATOM 1270 C C . VAL A 1 156 ? -6.065 -14.917 6.546 1.00 85.19 156 VAL A C 1
ATOM 1272 O O . VAL A 1 156 ? -5.214 -15.430 5.823 1.00 85.19 156 VAL A O 1
ATOM 1275 N N . THR A 1 157 ? -6.390 -13.626 6.428 1.00 87.38 157 THR A N 1
ATOM 1276 C CA . THR A 1 157 ? -5.872 -12.781 5.338 1.00 87.38 157 THR A CA 1
ATOM 1277 C C . THR A 1 157 ? -4.468 -12.239 5.589 1.00 87.38 157 THR A C 1
ATOM 1279 O O . THR A 1 157 ? -3.713 -12.058 4.636 1.00 87.38 157 THR A O 1
ATOM 1282 N N . LEU A 1 158 ? -4.090 -11.965 6.842 1.00 82.06 158 LEU A N 1
ATOM 1283 C CA . LEU A 1 158 ? -2.777 -11.388 7.158 1.00 82.06 158 LEU A CA 1
ATOM 1284 C C . LEU A 1 158 ? -1.598 -12.317 6.802 1.00 82.06 158 LEU A C 1
ATOM 1286 O O . LEU A 1 158 ? -0.641 -11.818 6.213 1.00 82.06 158 LEU A O 1
ATOM 1290 N N . PRO A 1 159 ? -1.648 -13.643 7.052 1.00 86.50 159 PRO A N 1
ATOM 1291 C CA . PRO A 1 159 ? -0.603 -14.565 6.603 1.00 86.50 159 PRO A CA 1
ATOM 1292 C C . PRO A 1 159 ? -0.453 -14.608 5.081 1.00 86.50 159 PRO A C 1
ATOM 1294 O O . PRO A 1 159 ? 0.665 -14.674 4.581 1.00 86.50 159 PRO A O 1
ATOM 1297 N N . VAL A 1 160 ? -1.566 -14.534 4.342 1.00 91.25 160 VAL A N 1
ATOM 1298 C CA . VAL A 1 160 ? -1.551 -14.522 2.870 1.00 91.25 160 VAL A CA 1
ATOM 1299 C C . VAL A 1 160 ? -0.894 -13.243 2.352 1.00 91.25 160 VAL A C 1
ATOM 1301 O O . VAL A 1 160 ? -0.025 -13.305 1.486 1.00 91.25 160 VAL A O 1
ATOM 1304 N N . LEU A 1 161 ? -1.251 -12.088 2.921 1.00 88.00 161 LEU A N 1
ATOM 1305 C CA . LEU A 1 161 ? -0.617 -10.813 2.584 1.00 88.00 161 LEU A CA 1
ATOM 1306 C C . LEU A 1 161 ? 0.886 -10.833 2.905 1.00 88.00 161 LEU A C 1
ATOM 1308 O O . LEU A 1 161 ? 1.702 -10.444 2.073 1.00 88.00 161 LEU A O 1
ATOM 1312 N N . ALA A 1 162 ? 1.254 -11.319 4.092 1.00 87.69 162 ALA A N 1
ATOM 1313 C CA . ALA A 1 162 ? 2.644 -11.441 4.514 1.00 87.69 162 ALA A CA 1
ATOM 1314 C C . ALA A 1 162 ? 3.450 -12.339 3.560 1.00 87.69 162 ALA A C 1
ATOM 1316 O O . ALA A 1 162 ? 4.551 -11.953 3.170 1.00 87.69 162 ALA A O 1
ATOM 1317 N N . ALA A 1 163 ? 2.879 -13.475 3.139 1.00 90.81 163 ALA A N 1
ATOM 1318 C CA . ALA A 1 163 ? 3.483 -14.389 2.174 1.00 90.81 163 ALA A CA 1
ATOM 1319 C C . ALA A 1 163 ? 3.705 -13.723 0.805 1.00 90.81 163 ALA A C 1
ATOM 1321 O O . ALA A 1 163 ? 4.805 -13.807 0.259 1.00 90.81 163 ALA A O 1
ATOM 1322 N N . ALA A 1 164 ? 2.704 -13.008 0.280 1.00 90.56 164 ALA A N 1
ATOM 1323 C CA . ALA A 1 164 ? 2.814 -12.294 -0.993 1.00 90.56 164 ALA A CA 1
ATOM 1324 C C . ALA A 1 164 ? 3.940 -11.246 -0.973 1.00 90.56 164 ALA A C 1
ATOM 1326 O O . ALA A 1 164 ? 4.784 -11.223 -1.867 1.00 90.56 164 ALA A O 1
ATOM 1327 N N . ILE A 1 165 ? 4.012 -10.436 0.089 1.00 90.62 165 ILE A N 1
ATOM 1328 C CA . ILE A 1 165 ? 5.074 -9.433 0.260 1.00 90.62 165 ILE A CA 1
ATOM 1329 C C . ILE A 1 165 ? 6.448 -10.103 0.363 1.00 90.62 165 ILE A C 1
ATOM 1331 O O . ILE A 1 165 ? 7.414 -9.609 -0.214 1.00 90.62 165 ILE A O 1
ATOM 1335 N N . THR A 1 166 ? 6.558 -11.229 1.080 1.00 91.12 166 THR A N 1
ATOM 1336 C CA . THR A 1 166 ? 7.832 -11.954 1.157 1.00 91.12 166 THR A CA 1
ATOM 1337 C C . THR A 1 166 ? 8.252 -12.505 -0.195 1.00 91.12 166 THR A C 1
ATOM 1339 O O . THR A 1 166 ? 9.392 -12.277 -0.569 1.00 91.12 166 THR A O 1
ATOM 1342 N N . MET A 1 167 ? 7.362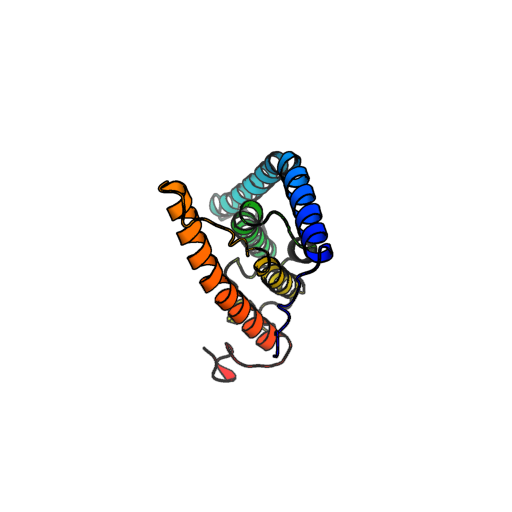 -13.145 -0.962 1.00 92.25 167 MET A N 1
ATOM 1343 C CA . MET A 1 167 ? 7.703 -13.646 -2.303 1.00 92.25 167 MET A CA 1
ATOM 1344 C C . MET A 1 167 ? 8.221 -12.517 -3.198 1.00 92.25 167 MET A C 1
ATOM 1346 O O . MET A 1 167 ? 9.254 -12.667 -3.843 1.00 92.25 167 MET A O 1
ATOM 1350 N N . LEU A 1 168 ? 7.580 -11.347 -3.143 1.00 90.38 168 LEU A N 1
ATOM 1351 C CA . LEU A 1 168 ? 7.999 -10.185 -3.921 1.00 90.38 168 LEU A CA 1
ATOM 1352 C C . LEU A 1 168 ? 9.362 -9.626 -3.471 1.00 90.38 168 LEU A C 1
ATOM 1354 O O . LEU A 1 168 ? 10.191 -9.241 -4.294 1.00 90.38 168 LEU A O 1
ATOM 1358 N N . LEU A 1 169 ? 9.628 -9.597 -2.162 1.00 90.25 169 LEU A N 1
ATOM 1359 C CA . LEU A 1 169 ? 10.933 -9.197 -1.628 1.00 90.25 169 LEU A CA 1
ATOM 1360 C C . LEU A 1 169 ? 12.031 -10.190 -2.040 1.00 90.25 169 LEU A C 1
ATOM 1362 O O . LEU A 1 169 ? 13.149 -9.774 -2.348 1.00 90.25 169 LEU A O 1
ATOM 1366 N N . PHE A 1 170 ? 11.711 -11.485 -2.076 1.00 91.12 170 PHE A N 1
ATOM 1367 C CA . PHE A 1 170 ? 12.620 -12.525 -2.550 1.00 91.12 170 PHE A CA 1
ATOM 1368 C C . PHE A 1 170 ? 12.957 -12.371 -4.036 1.00 91.12 170 PHE A C 1
ATOM 1370 O O . PHE A 1 170 ? 14.140 -12.439 -4.376 1.00 91.12 170 PHE A O 1
ATOM 1377 N N . ASP A 1 171 ? 11.987 -12.040 -4.889 1.00 90.31 171 ASP A N 1
ATOM 1378 C CA . ASP A 1 171 ? 12.257 -11.759 -6.306 1.00 90.31 171 ASP A CA 1
ATOM 1379 C C . ASP A 1 171 ? 13.183 -10.543 -6.458 1.00 90.31 171 ASP A C 1
ATOM 1381 O O . ASP A 1 171 ? 14.149 -10.567 -7.219 1.00 90.31 171 ASP A O 1
ATOM 1385 N N . ASN A 1 172 ? 12.974 -9.508 -5.642 1.00 87.88 172 ASN A N 1
ATOM 1386 C CA . ASN A 1 172 ? 13.762 -8.278 -5.706 1.00 87.88 172 ASN A CA 1
ATOM 1387 C C . ASN A 1 172 ? 15.192 -8.388 -5.156 1.00 87.88 172 ASN A C 1
ATOM 1389 O O . ASN A 1 172 ? 16.075 -7.663 -5.623 1.00 87.88 172 ASN A O 1
ATOM 1393 N N . LYS A 1 173 ? 15.435 -9.224 -4.136 1.00 88.75 173 LYS A N 1
ATOM 1394 C CA . LYS A 1 173 ? 16.716 -9.245 -3.393 1.00 88.75 173 LYS A CA 1
ATOM 1395 C C . LYS A 1 173 ? 17.445 -10.579 -3.397 1.00 88.75 173 LYS A C 1
ATOM 1397 O O . LYS A 1 173 ? 18.657 -10.597 -3.205 1.00 88.75 173 LYS A O 1
ATOM 1402 N N . PHE A 1 174 ? 16.729 -11.676 -3.602 1.00 89.38 174 PHE A N 1
ATOM 1403 C CA . PHE A 1 174 ? 17.264 -13.033 -3.528 1.00 89.38 174 PHE A CA 1
ATOM 1404 C C . PHE A 1 174 ? 17.181 -13.774 -4.869 1.00 89.38 174 PHE A C 1
ATOM 1406 O O . PHE A 1 174 ? 17.432 -14.979 -4.909 1.00 89.38 174 PHE A O 1
ATOM 1413 N N . SER A 1 175 ? 16.903 -13.063 -5.972 1.00 87.12 175 SER A N 1
ATOM 1414 C CA . SER A 1 175 ? 16.893 -13.599 -7.343 1.00 87.12 175 SER A CA 1
ATOM 1415 C C . SER A 1 175 ? 16.000 -14.834 -7.519 1.00 87.12 175 SER A C 1
ATOM 1417 O O . SER A 1 175 ? 16.336 -15.747 -8.272 1.00 87.12 175 SER A O 1
ATOM 1419 N N . SER A 1 176 ? 14.879 -14.893 -6.794 1.00 91.19 176 SER A N 1
ATOM 1420 C CA . SER A 1 176 ? 13.807 -15.828 -7.131 1.00 91.19 176 SER A CA 1
ATOM 1421 C C . SER A 1 176 ? 13.014 -15.321 -8.337 1.00 91.19 176 SER A C 1
ATOM 1423 O O . SER A 1 176 ? 13.188 -14.186 -8.778 1.00 91.19 176 SER A O 1
ATOM 1425 N N . ALA A 1 177 ? 12.174 -16.193 -8.889 1.00 91.25 177 ALA A N 1
ATOM 1426 C CA . ALA A 1 177 ? 11.320 -15.884 -10.027 1.00 91.25 177 ALA A CA 1
ATOM 1427 C C . ALA A 1 177 ? 9.889 -16.367 -9.763 1.00 91.25 177 ALA A C 1
ATOM 1429 O O . ALA A 1 177 ? 9.371 -17.216 -10.484 1.00 91.25 177 ALA A O 1
ATOM 1430 N N . PHE A 1 178 ? 9.274 -15.874 -8.685 1.00 91.69 178 PHE A N 1
ATOM 1431 C CA . PHE A 1 178 ? 7.861 -16.138 -8.406 1.00 91.69 178 PHE A CA 1
ATOM 1432 C C . PHE A 1 178 ? 6.955 -15.384 -9.382 1.00 91.69 178 PHE A C 1
ATOM 1434 O O . PHE A 1 178 ? 6.005 -15.969 -9.881 1.00 91.69 178 PHE A O 1
ATOM 1441 N N . PHE A 1 179 ? 7.289 -14.129 -9.691 1.00 91.06 179 PHE A N 1
ATOM 1442 C CA . PHE A 1 179 ? 6.501 -13.242 -10.551 1.00 91.06 179 PHE A CA 1
ATOM 1443 C C . PHE A 1 179 ? 7.235 -12.824 -11.843 1.00 91.06 179 PHE A C 1
ATOM 1445 O O . PHE A 1 179 ? 6.713 -12.027 -12.624 1.00 91.06 179 PHE A O 1
ATOM 1452 N N . ASP A 1 180 ? 8.468 -13.300 -12.070 1.00 88.19 180 ASP A N 1
ATOM 1453 C CA . ASP A 1 180 ? 9.223 -13.010 -13.298 1.00 88.19 180 ASP A CA 1
ATOM 1454 C C . ASP A 1 180 ? 8.864 -14.015 -14.411 1.00 88.19 180 ASP A C 1
ATOM 1456 O O . ASP A 1 180 ? 9.228 -15.195 -14.309 1.00 88.19 180 ASP A O 1
ATOM 1460 N N . PRO A 1 181 ? 8.224 -13.579 -15.515 1.00 88.31 181 PRO A N 1
ATOM 1461 C CA . PRO A 1 181 ? 7.859 -14.469 -16.613 1.00 88.31 181 PRO A CA 1
ATOM 1462 C C . PRO A 1 181 ? 9.075 -15.098 -17.309 1.00 88.31 181 PRO A C 1
ATOM 1464 O O . PRO A 1 181 ? 8.944 -16.168 -17.903 1.00 88.31 181 PRO A O 1
ATOM 1467 N N . LEU A 1 182 ? 10.266 -14.486 -17.234 1.00 87.56 182 LEU A N 1
ATOM 1468 C CA . LEU A 1 182 ? 11.489 -15.076 -17.792 1.00 87.56 182 LEU A CA 1
ATOM 1469 C C . LEU A 1 182 ? 11.958 -16.302 -16.998 1.00 87.56 182 LEU A C 1
ATOM 1471 O O . LEU A 1 182 ? 12.554 -17.213 -17.574 1.00 87.56 182 LEU A O 1
ATOM 1475 N N . GLY A 1 183 ? 11.664 -16.343 -15.697 1.00 87.56 183 GLY A N 1
ATOM 1476 C CA . GLY A 1 183 ? 11.920 -17.492 -14.830 1.00 87.56 183 GLY A CA 1
ATOM 1477 C C . GLY A 1 183 ? 10.732 -18.450 -14.691 1.00 87.56 183 GLY A C 1
ATOM 1478 O O . GLY A 1 183 ? 10.833 -19.419 -13.941 1.00 87.56 183 GLY A O 1
ATOM 1479 N N . GLY A 1 184 ? 9.637 -18.214 -15.426 1.00 89.56 184 GLY A N 1
ATOM 1480 C CA . GLY A 1 184 ? 8.421 -19.031 -15.391 1.00 89.56 184 GLY A CA 1
ATOM 1481 C C . GLY A 1 184 ? 7.419 -18.659 -14.292 1.00 89.56 184 GLY A C 1
ATOM 1482 O O . GLY A 1 184 ? 6.530 -19.464 -14.019 1.00 89.56 184 GLY A O 1
ATOM 1483 N N . GLY A 1 185 ? 7.575 -17.485 -13.675 1.00 88.44 185 GLY A N 1
ATOM 1484 C CA . GLY A 1 185 ? 6.630 -16.910 -12.717 1.00 88.44 185 GLY A CA 1
ATOM 1485 C C . GLY A 1 185 ? 5.374 -16.321 -13.370 1.00 88.44 185 GLY A C 1
ATOM 1486 O O . GLY A 1 185 ? 5.325 -16.159 -14.596 1.00 88.44 185 GLY A O 1
ATOM 1487 N N . ASP A 1 186 ? 4.369 -16.010 -12.547 1.00 80.88 186 ASP A N 1
ATOM 1488 C CA . ASP A 1 186 ? 3.035 -15.530 -12.949 1.00 80.88 186 ASP A CA 1
ATOM 1489 C C . ASP A 1 186 ? 2.647 -14.150 -12.393 1.00 80.88 186 ASP A C 1
ATOM 1491 O O . ASP A 1 186 ? 3.046 -13.808 -11.262 1.00 80.88 186 ASP A O 1
#